Protein AF-A0A7C6Y8U6-F1 (afdb_monomer)

Sequence (195 aa):
MNYRMISNFIGNILRFLALLLLLPLIISFANKENIYLAYLIPIILLTILSFLLKAKKPLNKQIYIREGFIITALSWLLLSLFGSLPFIISKEIPYFFDAFFETVSGFTTTGSSILNNVEEMSTSLVFWRSLTQWIGGMGILVFALAILPSTDARSMYIIKAESPGPQVGKLVSRVRFTARILYGIYIGLTLILFI

Solvent-accessible surface area (backbone atoms only — not comparable to full-atom values): 10729 Å² total; per-residue (Å²): 132,67,60,39,42,46,33,35,50,52,17,52,51,37,37,50,51,27,59,57,45,48,55,33,39,52,42,20,60,75,72,68,47,97,47,54,65,21,35,51,53,50,31,54,53,26,44,53,50,16,49,62,38,41,68,53,72,48,92,60,86,80,80,50,73,72,53,51,54,51,45,52,55,52,46,58,51,49,51,18,58,58,61,14,40,39,35,38,66,55,51,82,31,63,49,66,69,59,19,33,49,40,29,39,22,21,38,70,52,65,73,59,70,88,65,92,63,68,85,81,47,58,67,27,57,48,48,42,48,54,47,33,27,59,54,16,55,50,52,53,52,54,49,47,60,70,66,53,68,76,76,60,71,66,61,55,53,55,56,57,72,77,50,97,71,84,85,83,73,81,84,81,66,49,65,69,53,51,49,50,51,51,49,51,52,51,52,51,53,52,53,62,74,72,108

Foldseek 3Di:
DQQLLLLLLLLVLLQVLLVVLVVLLVVCVVVVPPLNCLNVVLSVVSNVSSCVSNVRHGPDNDDDPVSVVVSVVVSLQVQLQSLLSSCCSSVVPVDNVQSSVLLSCQLCVVPDHPDPDPPPDDPSVSVSSPVSNLNNVLVVVLVCLVVVDPPDCVVVVVVVVPDDDDDDDDPPPVSVVVSVVVVVVSVVVVVVVVD

Mean predicted aligned error: 8.58 Å

Structure (mmCIF, N/CA/C/O backbone):
data_AF-A0A7C6Y8U6-F1
#
_entry.id   AF-A0A7C6Y8U6-F1
#
loop_
_atom_site.group_PDB
_atom_site.id
_atom_site.type_symbol
_atom_site.label_atom_id
_atom_site.label_alt_id
_atom_site.label_comp_id
_atom_site.label_asym_id
_atom_site.label_entity_id
_atom_site.label_seq_id
_atom_site.pdbx_PDB_ins_code
_atom_site.Cartn_x
_atom_site.Cartn_y
_atom_site.Cartn_z
_atom_site.occupancy
_atom_site.B_iso_or_equiv
_atom_site.auth_seq_id
_atom_site.auth_comp_id
_atom_site.auth_asym_id
_atom_site.auth_atom_id
_atom_site.pdbx_PDB_model_num
ATOM 1 N N . MET A 1 1 ? -8.900 9.800 23.555 1.00 76.94 1 MET A N 1
ATOM 2 C CA . MET A 1 1 ? -8.646 9.164 22.245 1.00 76.94 1 MET A CA 1
ATOM 3 C C . MET A 1 1 ? -7.380 8.334 22.352 1.00 76.94 1 MET A C 1
ATOM 5 O O . MET A 1 1 ? -6.374 8.830 22.852 1.00 76.94 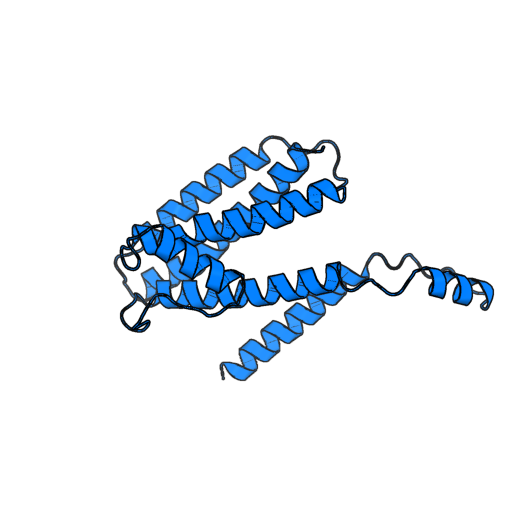1 MET A O 1
ATOM 9 N N . ASN A 1 2 ? -7.435 7.062 21.981 1.00 82.81 2 ASN A N 1
ATOM 10 C CA . ASN A 1 2 ? -6.362 6.096 22.183 1.00 82.81 2 ASN A CA 1
ATOM 11 C C . ASN A 1 2 ? -5.322 6.161 21.052 1.00 82.81 2 ASN A C 1
ATOM 13 O O . ASN A 1 2 ? -5.239 5.283 20.195 1.00 82.81 2 ASN A O 1
ATOM 17 N N . TYR A 1 3 ? -4.497 7.212 21.056 1.00 88.19 3 TYR A N 1
ATOM 18 C CA . TYR A 1 3 ? -3.472 7.436 20.026 1.00 88.19 3 TYR A CA 1
ATOM 19 C C . TYR A 1 3 ? -2.481 6.274 19.884 1.00 88.19 3 TYR A C 1
ATOM 21 O O . TYR A 1 3 ? -2.033 5.975 18.780 1.00 88.19 3 TYR A O 1
ATOM 29 N N . ARG A 1 4 ? -2.169 5.574 20.984 1.00 88.31 4 ARG A N 1
ATOM 30 C CA . ARG A 1 4 ? -1.286 4.396 20.955 1.00 88.31 4 ARG A CA 1
ATOM 31 C C . ARG A 1 4 ? -1.914 3.240 20.176 1.00 88.31 4 ARG A C 1
ATOM 33 O O . ARG A 1 4 ? -1.205 2.529 19.472 1.00 88.31 4 ARG A O 1
ATOM 40 N N . MET A 1 5 ? -3.234 3.067 20.271 1.00 84.62 5 MET A N 1
ATOM 41 C CA . MET A 1 5 ? -3.949 2.046 19.507 1.00 84.62 5 MET A CA 1
ATOM 42 C C . MET A 1 5 ? -3.986 2.383 18.017 1.00 84.62 5 MET A C 1
ATOM 44 O O . MET A 1 5 ? -3.689 1.509 17.205 1.00 84.62 5 MET A O 1
ATOM 48 N N . ILE A 1 6 ? -4.266 3.648 17.675 1.00 87.81 6 ILE A N 1
ATOM 49 C CA . ILE A 1 6 ? -4.232 4.146 16.290 1.00 87.81 6 ILE A CA 1
ATOM 50 C C . ILE A 1 6 ? -2.838 3.921 15.690 1.00 87.81 6 ILE A C 1
ATOM 52 O O . ILE A 1 6 ? -2.715 3.255 14.668 1.00 87.81 6 ILE A O 1
ATOM 56 N N . SER A 1 7 ? -1.783 4.387 16.367 1.00 90.94 7 SER A N 1
ATOM 57 C CA . SER A 1 7 ? -0.387 4.222 15.933 1.00 90.94 7 SER A CA 1
ATOM 58 C C . SER A 1 7 ? -0.017 2.752 15.720 1.00 90.94 7 SER A C 1
ATOM 60 O O . SER A 1 7 ? 0.565 2.393 14.699 1.00 90.94 7 SER A O 1
ATOM 62 N N . ASN A 1 8 ? -0.413 1.868 16.640 1.00 86.62 8 ASN A N 1
ATOM 63 C CA . ASN A 1 8 ? -0.159 0.437 16.505 1.00 86.62 8 ASN A CA 1
ATOM 64 C C . ASN A 1 8 ? -0.907 -0.192 15.312 1.00 86.62 8 ASN A C 1
ATOM 66 O O . ASN A 1 8 ? -0.351 -1.062 14.641 1.00 86.62 8 ASN A O 1
ATOM 70 N N . PHE A 1 9 ? -2.140 0.243 15.031 1.00 85.38 9 PHE A N 1
ATOM 71 C CA . PHE A 1 9 ? -2.902 -0.197 13.858 1.00 85.38 9 PHE A CA 1
ATOM 72 C C . PHE A 1 9 ? -2.263 0.272 12.553 1.00 85.38 9 PHE A C 1
ATOM 74 O O . PHE A 1 9 ? -2.000 -0.553 11.681 1.00 85.38 9 PHE A O 1
ATOM 81 N N . ILE A 1 10 ? -1.935 1.561 12.453 1.00 90.56 10 ILE A N 1
ATOM 82 C CA . ILE A 1 10 ? -1.249 2.121 11.284 1.00 90.56 10 ILE A CA 1
ATOM 83 C C . ILE A 1 10 ? 0.099 1.429 11.070 1.00 90.56 10 ILE A C 1
ATOM 85 O O . ILE A 1 10 ? 0.401 1.007 9.959 1.00 90.56 10 ILE A O 1
ATOM 89 N N . GLY A 1 11 ? 0.873 1.190 12.130 1.00 90.25 11 GLY A N 1
ATOM 90 C CA . GLY A 1 11 ? 2.125 0.443 12.030 1.00 90.25 11 GLY A CA 1
ATOM 91 C C . GLY A 1 11 ? 1.945 -0.990 11.509 1.00 90.25 11 GLY A C 1
ATOM 92 O O . GLY A 1 11 ? 2.801 -1.487 10.784 1.00 90.25 11 GLY A O 1
ATOM 93 N N . ASN A 1 12 ? 0.833 -1.668 11.814 1.00 87.12 12 ASN A N 1
ATOM 94 C CA . ASN A 1 12 ? 0.537 -2.971 11.204 1.00 87.12 12 ASN A CA 1
ATOM 95 C C . ASN A 1 12 ? 0.242 -2.856 9.705 1.00 87.12 12 ASN A C 1
ATOM 97 O O . ASN A 1 12 ? 0.672 -3.717 8.945 1.00 87.12 12 ASN A O 1
ATOM 101 N N . ILE A 1 13 ? -0.454 -1.800 9.287 1.00 89.94 13 ILE A N 1
ATOM 102 C CA . ILE A 1 13 ? -0.805 -1.559 7.883 1.00 89.94 13 ILE A CA 1
ATOM 103 C C . ILE A 1 13 ? 0.438 -1.229 7.060 1.00 89.94 13 ILE A C 1
ATOM 105 O O . ILE A 1 13 ? 0.643 -1.827 6.010 1.00 89.94 13 ILE A O 1
ATOM 109 N N . LEU A 1 14 ? 1.327 -0.373 7.573 1.00 93.56 14 LEU A N 1
ATOM 110 C CA . LEU A 1 14 ? 2.603 -0.076 6.913 1.00 93.56 14 LEU A CA 1
ATOM 111 C C . LEU A 1 14 ? 3.486 -1.320 6.785 1.00 93.56 14 LEU A C 1
ATOM 113 O O . LEU A 1 14 ? 4.112 -1.537 5.752 1.00 93.56 14 LEU A O 1
ATOM 117 N N . ARG A 1 15 ? 3.506 -2.176 7.814 1.00 93.38 15 ARG A N 1
ATOM 118 C CA . ARG A 1 15 ? 4.205 -3.465 7.748 1.00 93.38 15 ARG A CA 1
ATOM 119 C C . ARG A 1 15 ? 3.602 -4.383 6.692 1.00 93.38 15 ARG A C 1
ATOM 121 O O . ARG A 1 15 ? 4.343 -5.048 5.981 1.00 93.38 15 ARG A O 1
ATOM 128 N N . PHE A 1 16 ? 2.276 -4.445 6.618 1.00 92.19 16 PHE A N 1
ATOM 129 C CA . PHE A 1 16 ? 1.583 -5.243 5.614 1.00 92.19 16 PHE A CA 1
ATOM 130 C C . PHE A 1 16 ? 1.908 -4.751 4.200 1.00 92.19 16 PHE A C 1
ATOM 132 O O . PHE A 1 16 ? 2.261 -5.564 3.354 1.00 92.19 16 PHE A O 1
ATOM 139 N N . LEU A 1 17 ? 1.912 -3.435 3.973 1.00 94.88 17 LEU A N 1
ATOM 140 C CA . LEU A 1 17 ? 2.337 -2.850 2.702 1.00 94.88 17 LEU A CA 1
ATOM 141 C C . LEU A 1 17 ? 3.792 -3.205 2.353 1.00 94.88 17 LEU A C 1
ATOM 143 O O . LEU A 1 17 ? 4.065 -3.595 1.224 1.00 94.88 17 LEU A O 1
ATOM 147 N N . ALA A 1 18 ? 4.713 -3.143 3.320 1.00 96.44 18 ALA A N 1
ATOM 148 C CA . ALA A 1 18 ? 6.103 -3.553 3.107 1.00 96.44 18 ALA A CA 1
ATOM 149 C C . ALA A 1 18 ? 6.215 -5.028 2.681 1.00 96.44 18 ALA A C 1
ATOM 151 O O . ALA A 1 18 ? 6.995 -5.351 1.791 1.00 96.44 18 ALA A O 1
ATOM 152 N N . LEU A 1 19 ? 5.418 -5.918 3.285 1.00 95.25 19 LEU A N 1
ATOM 153 C CA . LEU A 1 19 ? 5.372 -7.330 2.897 1.00 95.25 19 LEU A CA 1
ATOM 154 C C . LEU A 1 19 ? 4.796 -7.524 1.492 1.00 95.25 19 LEU A C 1
ATOM 156 O O . LEU A 1 19 ? 5.292 -8.361 0.748 1.00 95.25 19 LEU A O 1
ATOM 16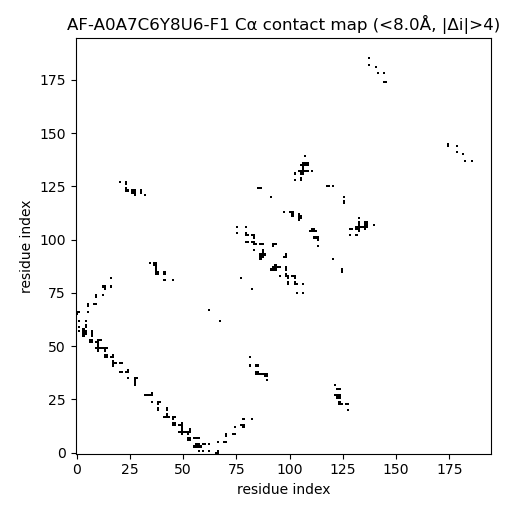0 N N . LEU A 1 20 ? 3.777 -6.752 1.115 1.00 94.88 20 LEU A N 1
ATOM 161 C CA . LEU A 1 20 ? 3.191 -6.819 -0.223 1.00 94.88 20 LEU A CA 1
ATOM 162 C C . LEU A 1 20 ? 4.170 -6.372 -1.306 1.00 94.88 20 LEU A C 1
ATOM 164 O O . LEU A 1 20 ? 4.228 -7.010 -2.351 1.00 94.88 20 LEU A O 1
ATOM 168 N N . LEU A 1 21 ? 4.973 -5.339 -1.041 1.00 97.75 21 LEU A N 1
ATOM 169 C CA . LEU A 1 21 ? 6.006 -4.851 -1.960 1.00 97.75 21 LEU A CA 1
ATOM 170 C C . LEU A 1 21 ? 7.148 -5.857 -2.191 1.00 97.75 21 LEU A C 1
ATOM 172 O O . LEU A 1 21 ? 7.876 -5.728 -3.173 1.00 97.75 21 LEU A O 1
ATOM 176 N N . LEU A 1 22 ? 7.290 -6.891 -1.351 1.00 97.88 22 LEU A N 1
ATOM 177 C CA . LEU A 1 22 ? 8.222 -7.989 -1.630 1.00 97.88 22 LEU A CA 1
ATOM 178 C C . LEU A 1 22 ? 7.807 -8.792 -2.870 1.00 97.88 22 LEU A C 1
ATOM 180 O O . LEU A 1 22 ? 8.676 -9.307 -3.564 1.00 97.88 22 LEU A O 1
ATOM 184 N N . LEU A 1 23 ? 6.508 -8.887 -3.174 1.00 97.69 23 LEU A N 1
ATOM 185 C CA . LEU A 1 23 ? 6.017 -9.631 -4.338 1.00 97.69 23 LEU A CA 1
ATOM 186 C C . LEU A 1 23 ? 6.481 -9.016 -5.673 1.00 97.69 23 LEU A C 1
ATOM 188 O O . LEU A 1 23 ? 7.144 -9.727 -6.431 1.00 97.69 23 LEU A O 1
ATOM 192 N N . PRO A 1 24 ? 6.229 -7.722 -5.974 1.00 97.62 24 PRO A N 1
ATOM 193 C CA . PRO A 1 24 ? 6.773 -7.104 -7.179 1.00 97.62 24 PRO A CA 1
ATOM 194 C C . PRO A 1 24 ? 8.306 -7.038 -7.158 1.00 97.62 24 PRO A C 1
ATOM 196 O O . PRO A 1 24 ? 8.914 -7.168 -8.212 1.00 97.62 24 PRO A O 1
ATOM 199 N N . LEU A 1 25 ? 8.961 -6.938 -5.992 1.00 98.06 25 LEU A N 1
ATOM 200 C CA . LEU A 1 25 ? 10.425 -7.036 -5.915 1.00 98.06 25 LEU A CA 1
ATOM 201 C C . LEU A 1 25 ? 10.941 -8.395 -6.424 1.00 98.06 25 LEU A C 1
ATOM 203 O O . LEU A 1 25 ? 11.902 -8.436 -7.189 1.00 98.06 25 LEU A O 1
ATOM 207 N N . ILE A 1 26 ? 10.306 -9.504 -6.027 1.00 97.75 26 ILE A N 1
ATOM 208 C CA . ILE A 1 26 ? 10.660 -10.848 -6.514 1.00 97.75 26 ILE A CA 1
ATOM 209 C C . ILE A 1 26 ? 10.479 -10.929 -8.034 1.00 97.75 26 ILE A C 1
ATOM 211 O O . ILE A 1 26 ? 11.355 -11.444 -8.726 1.00 97.75 26 ILE A O 1
ATOM 215 N N . ILE A 1 27 ? 9.379 -10.381 -8.559 1.00 97.00 27 ILE A N 1
ATOM 216 C CA . ILE A 1 27 ? 9.101 -10.346 -10.004 1.00 97.00 27 ILE A CA 1
ATOM 217 C C . ILE A 1 27 ? 10.141 -9.500 -10.742 1.00 97.00 27 ILE A C 1
ATOM 219 O O . ILE A 1 27 ? 10.632 -9.912 -11.789 1.00 97.00 27 ILE A O 1
ATOM 223 N N . SER A 1 28 ? 10.536 -8.364 -10.166 1.00 96.94 28 SER A N 1
ATOM 224 C CA . SER A 1 28 ? 11.573 -7.492 -10.718 1.00 96.94 28 SER A CA 1
ATOM 225 C C . SER A 1 28 ? 12.899 -8.239 -10.877 1.00 96.94 28 SER A C 1
ATOM 227 O O . SER A 1 28 ? 13.516 -8.191 -11.940 1.00 96.94 28 SER A O 1
ATOM 229 N N . PHE A 1 29 ? 13.297 -9.029 -9.871 1.00 96.62 29 PHE A N 1
ATOM 230 C CA . PHE A 1 29 ? 14.480 -9.887 -9.971 1.00 96.62 29 PHE A CA 1
ATOM 231 C C . PHE A 1 29 ? 14.314 -11.027 -10.981 1.00 96.62 29 PHE A C 1
ATOM 233 O O . PHE A 1 29 ? 15.244 -11.294 -11.743 1.00 96.62 29 PHE A O 1
ATOM 240 N N . ALA A 1 30 ? 13.153 -11.687 -11.012 1.00 96.75 30 ALA A N 1
ATOM 241 C CA . ALA A 1 30 ? 12.881 -12.782 -11.945 1.00 96.75 30 ALA A CA 1
ATOM 242 C C . ALA A 1 30 ? 12.964 -12.324 -13.412 1.00 96.75 30 ALA A C 1
ATOM 244 O O . ALA A 1 30 ? 13.553 -13.016 -14.242 1.00 96.75 30 ALA A O 1
ATOM 245 N N . ASN A 1 31 ? 12.457 -11.123 -13.701 1.00 95.19 31 ASN A N 1
ATOM 246 C CA . ASN A 1 31 ? 12.481 -10.507 -15.028 1.00 95.19 31 ASN A CA 1
ATOM 247 C C . ASN A 1 31 ? 13.765 -9.708 -15.317 1.00 95.19 31 ASN A C 1
ATOM 249 O O . ASN A 1 31 ? 13.888 -9.126 -16.391 1.00 95.19 31 ASN A O 1
ATOM 253 N N . LYS A 1 32 ? 14.739 -9.698 -14.391 1.00 94.38 32 LYS A N 1
ATOM 254 C CA . LYS A 1 32 ? 16.015 -8.962 -14.502 1.00 94.38 32 LYS A CA 1
ATOM 255 C C . LYS A 1 32 ? 15.836 -7.460 -14.759 1.00 94.38 32 LYS A C 1
ATOM 257 O O . LYS A 1 32 ? 16.635 -6.839 -15.459 1.00 94.38 32 LYS A O 1
ATOM 262 N N . GLU A 1 33 ? 14.802 -6.867 -14.178 1.00 93.69 33 GLU A N 1
ATOM 263 C CA . GLU A 1 33 ? 14.533 -5.438 -14.295 1.00 93.69 33 GLU A CA 1
ATOM 264 C C . GLU A 1 33 ? 15.473 -4.638 -13.381 1.00 93.69 33 GLU A C 1
ATOM 266 O O . GLU A 1 33 ? 15.691 -4.979 -12.215 1.00 93.69 33 GLU A O 1
ATOM 271 N N . ASN A 1 34 ? 16.011 -3.522 -13.875 1.00 92.69 34 ASN A N 1
ATOM 272 C CA . ASN A 1 34 ? 16.940 -2.682 -13.113 1.00 92.69 34 ASN A CA 1
ATOM 273 C C . ASN A 1 34 ? 16.218 -1.627 -12.247 1.00 92.69 34 ASN A C 1
ATOM 275 O O . ASN A 1 34 ? 16.622 -0.468 -12.192 1.00 92.69 34 ASN A O 1
ATOM 279 N N . ILE A 1 35 ? 15.117 -2.018 -11.592 1.00 95.00 35 ILE A N 1
ATOM 280 C CA . ILE A 1 35 ? 14.283 -1.129 -10.759 1.00 95.00 35 ILE A CA 1
ATOM 281 C C . ILE A 1 35 ? 14.095 -1.638 -9.323 1.00 95.00 35 ILE A C 1
ATOM 283 O O . ILE A 1 35 ? 13.260 -1.133 -8.580 1.00 95.00 35 ILE A O 1
ATOM 287 N N . TYR A 1 36 ? 14.907 -2.596 -8.874 1.00 94.06 36 TYR A N 1
ATOM 288 C CA . TYR A 1 36 ? 14.823 -3.180 -7.527 1.00 94.06 36 TYR A CA 1
ATOM 289 C C . TYR A 1 36 ? 14.894 -2.138 -6.389 1.00 94.06 36 TYR A C 1
ATOM 291 O O . TYR A 1 36 ? 14.257 -2.308 -5.345 1.00 94.06 36 TYR A O 1
ATOM 299 N N . LEU A 1 37 ? 15.616 -1.024 -6.584 1.00 96.25 37 LEU A N 1
ATOM 300 C CA . LEU A 1 37 ? 15.674 0.085 -5.619 1.00 96.25 37 LEU A CA 1
ATOM 301 C C . LEU A 1 37 ? 14.314 0.763 -5.409 1.00 96.25 37 LEU A C 1
ATOM 303 O O . LEU A 1 37 ? 14.044 1.235 -4.303 1.00 96.25 37 LEU A O 1
ATOM 307 N N . ALA A 1 38 ? 13.447 0.755 -6.427 1.00 97.56 38 ALA A N 1
ATOM 308 C CA . ALA A 1 38 ? 12.096 1.298 -6.348 1.00 97.56 38 ALA A CA 1
ATOM 309 C C . ALA A 1 38 ? 11.220 0.555 -5.334 1.00 97.56 38 ALA A C 1
ATOM 311 O O . ALA A 1 38 ? 10.292 1.142 -4.785 1.00 97.56 38 ALA A O 1
ATOM 312 N N . TYR A 1 39 ? 11.557 -0.695 -5.013 1.00 98.12 39 TYR A N 1
ATOM 313 C CA . TYR A 1 39 ? 10.872 -1.480 -3.988 1.00 98.12 39 TYR A CA 1
ATOM 314 C C . TYR A 1 39 ? 11.654 -1.540 -2.675 1.00 98.12 39 TYR A C 1
ATOM 316 O O . TYR A 1 39 ? 11.065 -1.371 -1.608 1.00 98.12 39 TYR A O 1
ATOM 324 N N . LEU A 1 40 ? 12.979 -1.729 -2.719 1.00 97.88 40 LEU A N 1
ATOM 325 C CA . LEU A 1 40 ? 13.795 -1.848 -1.503 1.00 97.88 40 LEU A CA 1
ATOM 326 C C . LEU A 1 40 ? 13.729 -0.597 -0.622 1.00 97.88 40 LEU A C 1
ATOM 328 O O . LEU A 1 40 ? 13.596 -0.722 0.596 1.00 97.88 40 LEU A O 1
ATOM 332 N N . ILE A 1 41 ? 13.784 0.599 -1.219 1.00 98.12 41 ILE A N 1
ATOM 333 C CA . ILE A 1 41 ? 13.740 1.859 -0.465 1.00 98.12 41 ILE A CA 1
ATOM 334 C C . ILE A 1 41 ? 12.404 1.989 0.297 1.00 98.12 41 ILE A C 1
ATOM 336 O O . ILE A 1 41 ? 12.449 2.142 1.524 1.00 98.12 41 ILE A O 1
ATOM 340 N N . PRO A 1 42 ? 11.221 1.856 -0.345 1.00 97.94 42 PRO A N 1
ATOM 341 C CA . PRO A 1 42 ? 9.945 1.839 0.370 1.00 97.94 42 PRO A CA 1
ATOM 342 C C . PRO A 1 42 ? 9.830 0.723 1.408 1.00 97.94 42 PRO A C 1
ATOM 344 O O . PRO A 1 42 ? 9.341 0.981 2.503 1.00 97.94 42 PRO A O 1
ATOM 347 N N . ILE A 1 43 ? 10.298 -0.497 1.119 1.00 98.50 43 ILE A N 1
ATOM 348 C CA . ILE A 1 43 ? 10.233 -1.627 2.064 1.00 98.50 43 ILE A CA 1
ATOM 349 C C . ILE A 1 43 ? 10.998 -1.307 3.350 1.00 98.50 43 ILE A C 1
ATOM 351 O O . ILE A 1 43 ? 10.468 -1.500 4.450 1.00 98.50 43 ILE A O 1
ATOM 355 N N . ILE A 1 44 ? 12.226 -0.796 3.233 1.00 98.38 44 ILE A N 1
ATOM 356 C CA . ILE A 1 44 ? 13.058 -0.427 4.385 1.00 98.38 44 ILE A CA 1
ATOM 357 C C . ILE A 1 44 ? 12.401 0.721 5.157 1.00 98.38 44 ILE A C 1
ATOM 359 O O . ILE A 1 44 ? 12.208 0.613 6.372 1.00 98.38 44 ILE A O 1
ATOM 363 N N . LEU A 1 45 ? 11.992 1.782 4.454 1.00 98.31 45 LEU A N 1
ATOM 364 C CA . LEU A 1 45 ? 11.323 2.944 5.043 1.00 98.31 45 LEU A CA 1
ATOM 365 C C . LEU A 1 45 ? 10.072 2.536 5.831 1.00 98.31 45 LEU A C 1
ATOM 367 O O . LEU A 1 45 ? 9.919 2.892 7.002 1.00 98.31 45 LEU A O 1
ATOM 371 N N . LEU A 1 46 ? 9.195 1.750 5.209 1.00 97.81 46 LEU A N 1
ATOM 372 C CA . LEU A 1 46 ? 7.957 1.268 5.810 1.00 97.81 46 LEU A CA 1
ATOM 373 C C . LEU A 1 46 ? 8.223 0.363 7.004 1.00 97.81 46 LEU A C 1
ATOM 375 O O . LEU A 1 46 ? 7.522 0.473 8.006 1.00 97.81 46 LEU A O 1
ATOM 379 N N . THR A 1 47 ? 9.235 -0.503 6.933 1.00 97.31 47 THR A N 1
ATOM 380 C CA . THR A 1 47 ? 9.601 -1.400 8.036 1.00 97.31 47 THR A CA 1
ATOM 381 C C . THR A 1 47 ? 10.047 -0.609 9.264 1.00 97.31 47 THR A C 1
ATOM 383 O O . THR A 1 47 ? 9.548 -0.869 10.367 1.00 97.31 47 THR A O 1
ATOM 386 N N . ILE A 1 48 ? 10.911 0.394 9.069 1.00 97.94 48 ILE A N 1
ATOM 387 C CA . ILE A 1 48 ? 11.374 1.304 10.126 1.00 97.94 48 ILE A CA 1
ATOM 388 C C . ILE A 1 48 ? 10.190 2.081 10.704 1.00 97.94 48 ILE A C 1
ATOM 390 O O . ILE A 1 48 ? 9.980 2.072 11.918 1.00 97.94 48 ILE A O 1
ATOM 394 N N . LEU A 1 49 ? 9.359 2.690 9.855 1.00 96.94 49 LEU A N 1
ATOM 395 C CA . LEU A 1 49 ? 8.213 3.479 10.304 1.00 96.94 49 LEU A CA 1
ATOM 396 C C . LEU A 1 49 ? 7.188 2.617 11.062 1.00 96.94 49 LEU A C 1
ATOM 398 O O . LEU A 1 49 ? 6.715 3.009 12.128 1.00 96.94 49 LEU A O 1
ATOM 402 N N . SER A 1 50 ? 6.912 1.397 10.585 1.00 93.62 50 SER A N 1
ATOM 403 C CA . SER A 1 50 ? 6.087 0.401 11.289 1.00 93.62 50 SER A CA 1
ATOM 404 C C . SER A 1 50 ? 6.643 0.090 12.678 1.00 93.62 50 SER A C 1
ATOM 406 O O . SER A 1 50 ? 5.882 -0.018 13.642 1.00 93.62 50 SER A O 1
ATOM 408 N N . PHE A 1 51 ? 7.962 -0.090 12.791 1.00 94.94 51 PHE A N 1
ATOM 409 C CA . PHE A 1 51 ? 8.610 -0.403 14.059 1.00 94.94 51 PHE A CA 1
ATOM 410 C C . PHE A 1 51 ? 8.478 0.761 15.047 1.00 94.94 51 PHE A C 1
ATOM 412 O O . PHE A 1 51 ? 8.035 0.548 16.177 1.00 94.94 51 PHE A O 1
ATOM 419 N N . LEU A 1 52 ? 8.752 1.990 14.599 1.00 95.88 52 LEU A N 1
ATOM 420 C CA . LEU A 1 52 ? 8.631 3.204 15.412 1.00 95.88 52 LEU A CA 1
ATOM 421 C C . LEU A 1 52 ? 7.194 3.432 15.899 1.00 95.88 52 LEU A C 1
ATOM 423 O O . LEU A 1 52 ? 6.969 3.645 17.092 1.00 95.88 52 LEU A O 1
ATOM 427 N N . LEU A 1 53 ? 6.202 3.303 15.013 1.00 91.88 53 LEU A N 1
ATOM 428 C CA . LEU A 1 53 ? 4.787 3.470 15.366 1.00 91.88 53 LEU A CA 1
ATOM 429 C C . LEU A 1 53 ? 4.285 2.405 16.352 1.00 91.88 53 LEU A C 1
ATOM 431 O O . LEU A 1 53 ? 3.347 2.656 17.115 1.00 91.88 53 LEU A O 1
ATOM 435 N N . LYS A 1 54 ? 4.910 1.223 16.368 1.00 87.88 54 LYS A N 1
ATOM 436 C CA . LYS A 1 54 ? 4.566 0.112 17.268 1.00 87.88 54 LYS A CA 1
ATOM 437 C C . LYS A 1 54 ? 5.403 0.062 18.545 1.00 87.88 54 LYS A C 1
ATOM 439 O O . LYS A 1 54 ? 5.109 -0.762 19.412 1.00 87.88 54 LYS A O 1
ATOM 444 N N . ALA A 1 55 ? 6.400 0.935 18.698 1.00 88.19 55 ALA A N 1
ATOM 445 C CA . ALA A 1 55 ? 7.286 0.945 19.862 1.00 88.19 55 ALA A CA 1
ATOM 446 C C . ALA A 1 55 ? 6.517 1.154 21.180 1.00 88.19 55 ALA A C 1
ATOM 448 O O . ALA A 1 55 ? 6.835 0.550 22.203 1.00 88.19 55 ALA A O 1
ATOM 449 N N . LYS A 1 56 ? 5.447 1.961 21.156 1.00 84.94 56 LYS A N 1
ATOM 450 C CA . LYS A 1 56 ? 4.586 2.211 22.321 1.00 84.94 56 LYS A CA 1
ATOM 451 C C . LYS A 1 56 ? 3.322 1.358 22.252 1.00 84.94 56 LYS A C 1
ATOM 453 O O . LYS A 1 56 ? 2.305 1.787 21.707 1.00 84.94 56 LYS A O 1
ATOM 458 N N . LYS A 1 57 ? 3.370 0.161 22.847 1.00 80.31 57 LYS A N 1
ATOM 459 C CA . LYS A 1 57 ? 2.206 -0.738 22.915 1.00 80.31 57 LYS A CA 1
ATOM 460 C C . LYS A 1 57 ? 1.004 -0.043 23.591 1.00 80.31 57 LYS A C 1
ATOM 462 O O . LYS A 1 57 ? 1.180 0.648 24.602 1.00 80.31 57 LYS A O 1
ATOM 467 N N . PRO A 1 58 ? -0.218 -0.205 23.056 1.00 78.75 58 PRO A N 1
ATOM 468 C CA . PRO A 1 58 ? -1.415 0.367 23.657 1.00 78.75 58 PRO A CA 1
ATOM 469 C C . PRO A 1 58 ? -1.731 -0.322 24.989 1.00 78.75 58 PRO A C 1
ATOM 471 O O . PRO A 1 58 ? -1.724 -1.549 25.076 1.00 78.75 58 PRO A O 1
ATOM 474 N N . LEU A 1 59 ? -2.017 0.479 26.019 1.00 74.69 59 LEU A N 1
ATOM 475 C CA . LEU A 1 59 ? -2.410 -0.013 27.347 1.00 74.69 59 LEU A CA 1
ATOM 476 C C . LEU A 1 59 ? -3.862 -0.512 27.350 1.00 74.69 59 LEU A C 1
ATOM 478 O O . LEU A 1 59 ? -4.169 -1.530 27.958 1.00 74.69 59 LEU A O 1
ATOM 482 N N . ASN A 1 60 ? -4.741 0.178 26.617 1.00 73.88 60 ASN A N 1
ATOM 483 C CA . ASN A 1 60 ? -6.120 -0.233 26.373 1.00 73.88 60 ASN A CA 1
ATOM 484 C C . ASN A 1 60 ? -6.255 -0.709 24.917 1.00 73.88 60 ASN A C 1
ATOM 486 O O . ASN A 1 60 ? -5.834 -0.003 24.002 1.00 73.88 60 ASN A O 1
ATOM 490 N N . LYS A 1 61 ? -6.822 -1.902 24.705 1.00 75.88 61 LYS A N 1
ATOM 491 C CA . LYS A 1 61 ? -7.021 -2.509 23.375 1.00 75.88 61 LYS A CA 1
ATOM 492 C C . LYS A 1 61 ? -8.405 -2.242 22.774 1.00 75.88 61 LYS A C 1
ATOM 494 O O . LYS A 1 61 ? -8.666 -2.680 21.658 1.00 75.88 61 LYS A O 1
ATOM 499 N N . GLN A 1 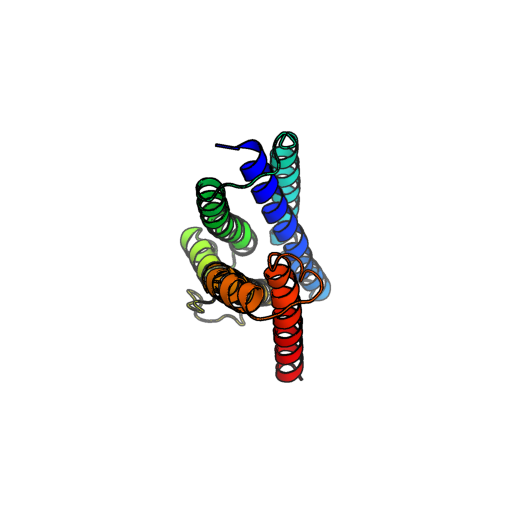62 ? -9.294 -1.573 23.504 1.00 72.69 62 GLN A N 1
ATOM 500 C CA . GLN A 1 62 ? -10.598 -1.180 22.980 1.00 72.69 62 GLN A CA 1
ATOM 501 C C . GLN A 1 62 ? -10.427 -0.103 21.908 1.00 72.69 62 GLN A C 1
ATOM 503 O O . GLN A 1 62 ? -9.660 0.844 22.095 1.00 72.69 62 GLN A O 1
ATOM 508 N N . ILE A 1 63 ? -11.150 -0.279 20.801 1.00 71.31 63 ILE A N 1
ATOM 509 C CA . ILE A 1 63 ? -11.240 0.675 19.697 1.00 71.31 63 ILE A CA 1
ATOM 510 C C . ILE A 1 63 ? -12.632 1.287 19.745 1.00 71.31 63 ILE A C 1
ATOM 512 O O . ILE A 1 63 ? -13.633 0.574 19.667 1.00 71.31 63 ILE A O 1
ATOM 516 N N . TYR A 1 64 ? -12.687 2.603 19.866 1.00 78.19 64 TYR A N 1
ATOM 517 C CA . TYR A 1 64 ? -13.926 3.368 19.800 1.00 78.19 64 TYR A CA 1
ATOM 518 C C . TYR A 1 64 ? -14.203 3.828 18.363 1.00 78.19 64 TYR A C 1
ATOM 520 O O . TYR A 1 64 ? -13.294 3.938 17.543 1.00 78.19 64 TYR A O 1
ATOM 528 N N . ILE A 1 65 ? -15.459 4.170 18.057 1.00 78.06 65 ILE A N 1
ATOM 529 C CA . ILE A 1 65 ? -15.902 4.575 16.707 1.00 78.06 65 ILE A CA 1
ATOM 530 C C . ILE A 1 65 ? -15.024 5.693 16.110 1.00 78.06 65 ILE A C 1
ATOM 532 O O . ILE A 1 65 ? -14.601 5.601 14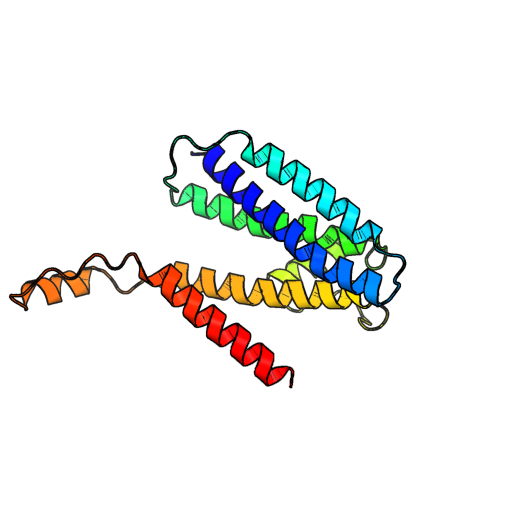.961 1.00 78.06 65 ILE A O 1
ATOM 536 N N . ARG A 1 66 ? -14.682 6.720 16.905 1.00 79.62 66 ARG A N 1
ATOM 537 C CA . ARG A 1 66 ? -13.808 7.827 16.463 1.00 79.62 66 ARG A CA 1
ATOM 538 C C . ARG A 1 66 ? -12.421 7.345 16.026 1.00 79.62 66 ARG A C 1
ATOM 540 O O . ARG A 1 66 ? -11.878 7.846 15.049 1.00 79.62 66 ARG A O 1
ATOM 547 N N . GLU A 1 67 ? -11.857 6.369 16.733 1.00 79.75 67 GLU A N 1
ATOM 548 C CA . GLU A 1 67 ? -10.561 5.775 16.385 1.00 79.75 67 GLU A CA 1
ATOM 549 C C . GLU A 1 67 ? -10.679 4.947 15.104 1.00 79.75 67 GLU A C 1
ATOM 551 O O . GLU A 1 67 ? -9.792 5.025 14.262 1.00 79.75 67 GLU A O 1
ATOM 556 N N . GLY A 1 68 ? -11.792 4.231 14.914 1.00 80.38 68 GLY A N 1
ATOM 557 C CA . GLY A 1 68 ? -12.087 3.497 13.681 1.00 80.38 68 GLY A CA 1
ATOM 558 C C . GLY A 1 68 ? -12.124 4.392 12.437 1.00 80.38 68 GLY A C 1
ATOM 559 O O . GLY A 1 68 ? -11.484 4.061 11.438 1.00 80.38 68 GLY A O 1
ATOM 560 N N . PHE A 1 69 ? -12.791 5.550 12.504 1.00 84.62 69 PHE A N 1
ATOM 561 C CA . PHE A 1 69 ? -12.810 6.520 11.398 1.00 84.62 69 PHE A CA 1
ATOM 562 C C . PHE A 1 69 ? -11.412 7.051 11.065 1.00 84.62 69 PHE A C 1
ATOM 564 O O . PHE A 1 69 ? -11.017 7.049 9.900 1.00 84.62 69 PHE A O 1
ATOM 571 N N . ILE A 1 70 ? -10.642 7.447 12.084 1.00 87.81 70 ILE A N 1
ATOM 572 C CA . ILE A 1 70 ? -9.275 7.956 11.896 1.00 87.81 70 ILE A CA 1
ATOM 573 C C . ILE A 1 70 ? -8.369 6.875 11.308 1.00 87.81 70 ILE A C 1
ATOM 575 O O . ILE A 1 70 ? -7.642 7.145 10.355 1.00 87.81 70 ILE A O 1
ATOM 579 N N . ILE A 1 71 ? -8.420 5.653 11.849 1.00 85.44 71 ILE A N 1
ATOM 580 C CA . ILE A 1 71 ? -7.642 4.522 11.336 1.00 85.44 71 ILE A CA 1
ATOM 581 C C . ILE A 1 71 ? -7.993 4.299 9.870 1.00 85.44 71 ILE A C 1
ATOM 583 O O . ILE A 1 71 ? -7.084 4.234 9.056 1.00 85.44 71 ILE A O 1
ATOM 587 N N . THR A 1 72 ? -9.277 4.248 9.515 1.00 85.94 72 THR A N 1
ATOM 588 C CA . THR A 1 72 ? -9.711 4.006 8.132 1.00 85.94 72 THR A CA 1
ATOM 589 C C . THR A 1 72 ? -9.178 5.078 7.181 1.00 85.94 72 THR A C 1
ATOM 591 O O . THR A 1 72 ? -8.497 4.743 6.216 1.00 85.94 72 THR A O 1
ATOM 594 N N . ALA A 1 73 ? -9.405 6.361 7.481 1.00 89.88 73 ALA A N 1
ATOM 595 C CA . ALA A 1 73 ? -8.959 7.467 6.633 1.00 89.88 73 ALA A CA 1
ATOM 596 C C . ALA A 1 73 ? -7.429 7.501 6.470 1.00 89.88 73 ALA A C 1
ATOM 598 O O . ALA A 1 73 ? -6.921 7.581 5.352 1.00 89.88 73 ALA A O 1
ATOM 599 N N . LEU A 1 74 ? -6.686 7.374 7.576 1.00 92.12 74 LEU A N 1
ATOM 600 C CA . LEU A 1 74 ? -5.223 7.341 7.536 1.00 92.12 74 LEU A CA 1
ATOM 601 C C . LEU A 1 74 ? -4.690 6.104 6.811 1.00 92.12 74 LEU A C 1
ATOM 603 O O . LEU A 1 74 ? -3.654 6.190 6.166 1.00 92.12 74 LEU A O 1
ATOM 607 N N . SER A 1 75 ? -5.378 4.966 6.895 1.00 90.38 75 SER A N 1
ATOM 608 C CA . SER A 1 75 ? -4.958 3.742 6.209 1.00 90.38 75 SER A CA 1
ATOM 609 C C . SER A 1 75 ? -4.982 3.929 4.701 1.00 90.38 75 SER A C 1
ATOM 611 O O . SER A 1 75 ? -3.967 3.694 4.059 1.00 90.38 75 SER A O 1
ATOM 613 N N . TRP A 1 76 ? -6.097 4.410 4.143 1.00 91.94 76 TRP A N 1
ATOM 614 C CA . TRP A 1 76 ? -6.212 4.667 2.704 1.00 91.94 76 TRP A CA 1
ATOM 615 C C . TRP A 1 76 ? -5.207 5.711 2.222 1.00 91.94 76 TRP A C 1
ATOM 617 O O . TRP A 1 76 ? -4.547 5.508 1.202 1.00 91.94 76 TRP A O 1
ATOM 627 N N . LEU A 1 77 ? -5.039 6.792 2.990 1.00 95.25 77 LEU A N 1
ATOM 628 C CA . LEU A 1 77 ? -4.087 7.848 2.664 1.00 95.25 77 LEU A CA 1
ATOM 629 C C . LEU A 1 77 ? -2.645 7.326 2.649 1.00 95.25 77 LEU A C 1
ATOM 631 O O . LEU A 1 77 ? -1.925 7.540 1.679 1.00 95.25 77 LEU A O 1
ATOM 635 N N . LEU A 1 78 ? -2.219 6.629 3.707 1.00 95.75 78 LEU A N 1
ATOM 636 C CA . LEU A 1 78 ? -0.843 6.147 3.835 1.00 95.75 78 LEU A CA 1
ATOM 637 C C . LEU A 1 78 ? -0.547 4.982 2.888 1.00 95.75 78 LEU A C 1
ATOM 639 O O . LEU A 1 78 ? 0.549 4.931 2.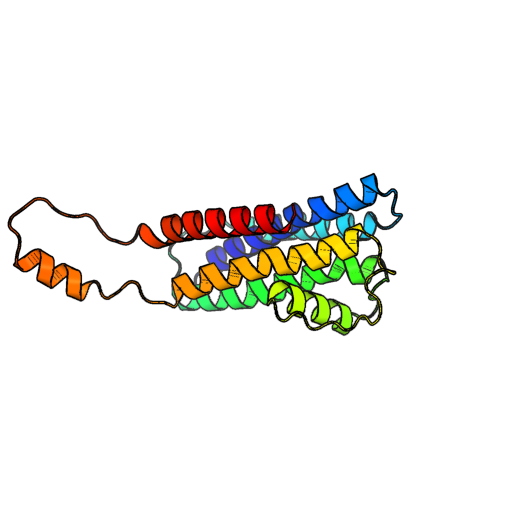337 1.00 95.75 78 LEU A O 1
ATOM 643 N N . LEU A 1 79 ? -1.503 4.074 2.664 1.00 95.25 79 LEU A N 1
ATOM 644 C CA . LEU A 1 79 ? -1.364 3.022 1.653 1.00 95.25 79 LEU A CA 1
ATOM 645 C C . LEU A 1 79 ? -1.131 3.631 0.271 1.00 95.25 79 LEU A C 1
ATOM 647 O O . LEU A 1 79 ? -0.199 3.222 -0.413 1.00 95.25 79 LEU A O 1
ATOM 651 N N . SER A 1 80 ? -1.910 4.649 -0.099 1.00 96.56 80 SER A N 1
ATOM 652 C CA . SER A 1 80 ? -1.766 5.322 -1.394 1.00 96.56 80 SER A CA 1
ATOM 653 C C . SER A 1 80 ? -0.474 6.136 -1.488 1.00 96.56 80 SER A C 1
ATOM 655 O O . SER A 1 80 ? 0.205 6.108 -2.508 1.00 96.56 80 SER A O 1
ATOM 657 N N . LEU A 1 81 ? -0.092 6.821 -0.405 1.00 98.00 81 LEU A N 1
ATOM 658 C CA . LEU A 1 81 ? 1.127 7.628 -0.348 1.00 98.00 81 LEU A CA 1
ATOM 659 C C . LEU A 1 81 ? 2.394 6.780 -0.477 1.00 98.00 81 LEU A C 1
ATOM 661 O O . LEU A 1 81 ? 3.306 7.133 -1.211 1.00 98.00 81 LEU A O 1
ATOM 665 N N . PHE A 1 82 ? 2.483 5.680 0.270 1.00 98.06 82 PHE A N 1
ATOM 666 C CA . PHE A 1 82 ? 3.670 4.829 0.234 1.00 98.06 82 PHE A CA 1
ATOM 667 C C . PHE A 1 82 ? 3.634 3.829 -0.921 1.00 98.06 82 PHE A C 1
ATOM 669 O O . PHE A 1 82 ? 4.686 3.452 -1.432 1.00 98.06 82 PHE A O 1
ATOM 676 N N . GLY A 1 83 ? 2.440 3.420 -1.351 1.00 97.44 83 GLY A N 1
ATOM 677 C CA . GLY A 1 83 ? 2.248 2.565 -2.516 1.00 97.44 83 GLY A CA 1
ATOM 678 C C . GLY A 1 83 ? 2.583 3.252 -3.839 1.00 97.44 83 GLY A C 1
ATOM 679 O O . GLY A 1 83 ? 2.843 2.547 -4.808 1.00 97.44 83 GLY A O 1
ATOM 680 N N . SER A 1 84 ? 2.638 4.590 -3.877 1.00 98.12 84 SER A N 1
ATOM 681 C CA . SER A 1 84 ? 3.054 5.338 -5.067 1.00 98.12 84 SER A CA 1
ATOM 682 C C . SER A 1 84 ? 4.569 5.448 -5.229 1.00 98.12 84 SER A C 1
ATOM 684 O O . SER A 1 84 ? 5.056 5.719 -6.327 1.00 98.12 84 SER A O 1
ATOM 686 N N . LEU A 1 85 ? 5.339 5.196 -4.162 1.00 98.12 85 LEU A N 1
ATOM 687 C CA . LEU A 1 85 ? 6.795 5.334 -4.185 1.00 98.12 85 LEU A CA 1
ATOM 688 C C . LEU A 1 85 ? 7.490 4.471 -5.252 1.00 98.12 85 LEU A C 1
ATOM 690 O O . LEU A 1 85 ? 8.399 5.005 -5.889 1.00 98.12 85 LEU A O 1
ATOM 694 N N . PRO A 1 86 ? 7.101 3.204 -5.509 1.00 98.06 86 PRO A N 1
ATOM 695 C CA . PRO A 1 86 ? 7.706 2.425 -6.585 1.00 98.06 86 PRO A CA 1
ATOM 696 C C . PRO A 1 86 ? 7.597 3.095 -7.959 1.00 98.06 86 PRO A C 1
ATOM 698 O O . PRO A 1 86 ? 8.562 3.065 -8.720 1.00 98.06 86 PRO A O 1
ATOM 701 N N . PHE A 1 87 ? 6.483 3.767 -8.269 1.00 97.75 87 PHE A N 1
ATOM 702 C CA . PHE A 1 87 ? 6.320 4.474 -9.546 1.00 97.75 87 PHE A CA 1
ATOM 703 C C . PHE A 1 87 ? 7.219 5.710 -9.657 1.00 97.75 87 PHE A C 1
ATOM 705 O O . PHE A 1 87 ? 7.801 5.968 -10.709 1.00 97.75 87 PHE A O 1
ATOM 712 N N . ILE A 1 88 ? 7.375 6.446 -8.554 1.00 97.94 88 ILE A N 1
ATOM 713 C CA . ILE A 1 88 ? 8.193 7.665 -8.515 1.00 97.94 88 ILE A CA 1
ATOM 714 C C . ILE A 1 88 ? 9.683 7.314 -8.571 1.00 97.94 88 ILE A C 1
ATOM 716 O O . ILE A 1 88 ? 10.442 7.914 -9.328 1.00 97.94 88 ILE A O 1
ATOM 720 N N . ILE A 1 89 ? 10.118 6.329 -7.778 1.00 97.88 89 ILE A N 1
ATOM 721 C CA . ILE A 1 89 ? 11.536 5.959 -7.661 1.00 97.88 89 ILE A CA 1
ATOM 722 C C . ILE A 1 89 ? 12.033 5.256 -8.932 1.00 97.88 89 ILE A C 1
ATOM 724 O O . ILE A 1 89 ? 13.172 5.484 -9.337 1.00 97.88 89 ILE A O 1
ATOM 728 N N . SER A 1 90 ? 11.190 4.446 -9.582 1.00 96.88 90 SER A N 1
ATOM 729 C CA . SER A 1 90 ? 11.495 3.864 -10.902 1.00 96.88 90 SER A CA 1
ATOM 730 C C . SER A 1 90 ? 11.523 4.900 -12.028 1.00 96.88 90 SER A C 1
ATOM 732 O O . SER A 1 90 ? 12.136 4.646 -13.060 1.00 96.88 90 SER A O 1
ATOM 734 N N . LYS A 1 91 ? 10.916 6.077 -11.808 1.00 95.94 91 LYS A N 1
ATOM 735 C CA . LYS A 1 91 ? 10.717 7.164 -12.779 1.00 95.94 91 LYS A CA 1
ATOM 736 C C . LYS A 1 91 ? 9.741 6.844 -13.914 1.00 95.94 91 LYS A C 1
ATOM 738 O O . LYS A 1 91 ? 9.639 7.643 -14.840 1.00 95.94 91 LYS A O 1
ATOM 743 N N . GLU A 1 92 ? 8.997 5.743 -13.830 1.00 95.12 92 GLU A N 1
ATOM 744 C CA . GLU A 1 92 ? 7.953 5.425 -14.815 1.00 95.12 92 GLU A CA 1
ATOM 745 C C . GLU A 1 92 ? 6.700 6.295 -14.631 1.00 95.12 92 GLU A C 1
ATOM 747 O O . GLU A 1 92 ? 6.008 6.587 -15.600 1.00 95.12 92 GLU A O 1
ATOM 752 N N . ILE A 1 93 ? 6.448 6.787 -13.409 1.00 96.31 93 ILE A N 1
ATOM 753 C CA . ILE A 1 93 ? 5.513 7.894 -13.154 1.00 96.31 93 ILE A CA 1
ATOM 754 C C . ILE A 1 93 ? 6.241 8.932 -12.289 1.00 96.31 93 ILE A C 1
ATOM 756 O O . ILE A 1 93 ? 6.178 8.876 -11.058 1.00 96.31 93 ILE A O 1
ATOM 760 N N . PRO A 1 94 ? 7.002 9.856 -12.902 1.00 94.06 94 PRO A N 1
ATOM 761 C CA . PRO A 1 94 ? 7.948 10.698 -12.172 1.00 94.06 94 PRO A CA 1
ATOM 762 C C . PRO A 1 94 ? 7.266 11.779 -11.321 1.00 94.06 94 PRO A C 1
ATOM 764 O O . PRO A 1 94 ? 7.845 12.249 -10.340 1.00 94.06 94 PRO A O 1
ATOM 767 N N . TYR A 1 95 ? 6.044 12.185 -11.675 1.00 96.75 95 TYR A N 1
ATOM 768 C CA . TYR A 1 95 ? 5.310 13.219 -10.956 1.00 96.75 95 TYR A CA 1
ATOM 769 C C . TYR A 1 95 ? 4.527 12.630 -9.784 1.00 96.75 95 TYR A C 1
ATOM 771 O O . TYR A 1 95 ? 3.754 11.684 -9.927 1.00 96.75 95 TYR A O 1
ATOM 779 N N . PHE A 1 96 ? 4.698 13.239 -8.608 1.00 97.06 96 PHE A N 1
ATOM 780 C CA . PHE A 1 96 ? 4.093 12.760 -7.366 1.00 97.06 96 PHE A CA 1
ATOM 781 C C . PHE A 1 96 ? 2.569 12.631 -7.449 1.00 97.06 96 PHE A C 1
ATOM 783 O O . PHE A 1 96 ? 2.027 11.608 -7.039 1.00 97.06 96 PHE A O 1
ATOM 790 N N . PHE A 1 97 ? 1.879 13.655 -7.960 1.00 97.44 97 PHE A N 1
ATOM 791 C CA . PHE A 1 97 ? 0.416 13.654 -8.006 1.00 97.44 97 PHE A CA 1
ATOM 792 C C . PHE A 1 97 ? -0.134 12.602 -8.969 1.00 97.44 97 PHE A C 1
ATOM 794 O O . PHE A 1 97 ? -1.137 11.976 -8.640 1.00 97.44 97 PHE A O 1
ATOM 801 N N . ASP A 1 98 ? 0.559 12.341 -10.075 1.00 97.31 98 ASP A N 1
ATOM 802 C CA . ASP A 1 98 ? 0.177 11.312 -11.044 1.00 97.31 98 ASP A CA 1
ATOM 803 C C . ASP A 1 98 ? 0.356 9.914 -10.445 1.00 97.31 98 ASP A C 1
ATOM 805 O O . ASP A 1 98 ? -0.562 9.097 -10.464 1.00 97.31 98 ASP A O 1
ATOM 809 N N . ALA A 1 99 ? 1.507 9.657 -9.814 1.00 97.75 99 ALA A N 1
ATOM 810 C CA . ALA A 1 99 ? 1.775 8.388 -9.143 1.00 97.75 99 ALA A CA 1
ATOM 811 C C . ALA A 1 99 ? 0.824 8.155 -7.961 1.00 97.75 99 ALA A C 1
ATOM 813 O O . ALA A 1 99 ? 0.349 7.039 -7.733 1.00 97.75 99 ALA A O 1
ATOM 814 N N . PHE A 1 100 ? 0.537 9.210 -7.193 1.00 98.19 100 PHE A N 1
ATOM 815 C CA . PHE A 1 100 ? -0.427 9.165 -6.102 1.00 98.19 100 PHE A CA 1
ATOM 816 C C . PHE A 1 100 ? -1.836 8.886 -6.629 1.00 98.19 100 PHE A C 1
ATOM 818 O O . PHE A 1 100 ? -2.498 7.999 -6.099 1.00 98.19 100 PHE A O 1
ATOM 825 N N . PHE A 1 101 ? -2.272 9.564 -7.693 1.00 97.88 101 PHE A N 1
ATOM 826 C CA . PHE A 1 101 ? -3.565 9.324 -8.333 1.00 97.88 101 PHE A CA 1
ATOM 827 C C . PHE A 1 101 ? -3.695 7.885 -8.838 1.00 97.88 101 PHE A C 1
ATOM 829 O O . PHE A 1 101 ? -4.680 7.219 -8.524 1.00 97.88 101 PHE A O 1
ATOM 836 N N . GLU A 1 102 ? -2.687 7.382 -9.552 1.00 97.31 102 GLU A N 1
ATOM 837 C CA . GLU A 1 102 ? -2.661 6.014 -10.075 1.00 97.31 102 GLU A CA 1
ATOM 838 C C . GLU A 1 102 ? -2.786 4.987 -8.937 1.00 97.31 102 GLU A C 1
ATOM 840 O O . GLU A 1 102 ? -3.561 4.033 -9.013 1.00 97.31 102 GLU A O 1
ATOM 845 N N . THR A 1 103 ? -2.089 5.230 -7.824 1.00 97.00 103 THR A N 1
ATOM 846 C CA . THR A 1 103 ? -2.118 4.348 -6.648 1.00 97.00 103 THR A CA 1
ATOM 847 C C . THR A 1 103 ? -3.446 4.427 -5.892 1.00 97.00 103 THR A C 1
ATOM 849 O O . THR A 1 103 ? -3.970 3.392 -5.475 1.00 97.00 103 THR A O 1
ATOM 852 N N . VAL A 1 104 ? -4.011 5.631 -5.722 1.00 96.81 104 VAL A N 1
ATOM 853 C CA . VAL A 1 104 ? -5.347 5.822 -5.132 1.00 96.81 104 VAL A CA 1
ATOM 854 C C . VAL A 1 104 ? -6.371 5.067 -5.968 1.00 96.81 104 VAL A C 1
ATOM 856 O O . VAL A 1 104 ? -7.080 4.232 -5.421 1.00 96.81 104 VAL A O 1
ATOM 859 N N . SER A 1 105 ? -6.393 5.301 -7.283 1.00 95.88 105 SER A N 1
ATOM 860 C CA . SER A 1 105 ? -7.303 4.645 -8.225 1.00 95.88 105 SER A CA 1
ATOM 861 C C . SER A 1 105 ? -7.204 3.119 -8.167 1.00 95.88 105 SER A C 1
ATOM 863 O O . SER A 1 105 ? -8.228 2.431 -8.179 1.00 95.88 105 SER A O 1
ATOM 865 N N . GLY A 1 106 ? -5.982 2.591 -8.041 1.00 94.75 106 GLY A N 1
ATOM 866 C CA . GLY A 1 106 ? -5.722 1.173 -7.823 1.00 94.75 106 GLY A CA 1
ATOM 867 C C . GLY A 1 106 ? -6.360 0.656 -6.534 1.00 94.75 106 GLY A C 1
ATOM 868 O O . GLY A 1 106 ? -7.259 -0.182 -6.579 1.00 94.75 106 GLY A O 1
ATOM 869 N N . PHE A 1 107 ? -5.961 1.189 -5.377 1.00 93.62 107 PHE A N 1
ATOM 870 C CA . PHE A 1 107 ? -6.470 0.734 -4.078 1.00 93.62 107 PHE A CA 1
ATOM 871 C C . PHE A 1 107 ? -7.976 0.948 -3.895 1.00 93.62 107 PHE A C 1
ATOM 873 O O . PHE A 1 107 ? -8.625 0.142 -3.232 1.00 93.62 107 PHE A O 1
ATOM 880 N N . THR A 1 108 ? -8.560 1.999 -4.466 1.00 92.56 108 THR A N 1
ATOM 881 C CA . THR A 1 108 ? -10.011 2.225 -4.399 1.00 92.56 108 THR A CA 1
ATOM 882 C C . THR A 1 108 ? -10.783 1.442 -5.451 1.00 92.56 108 THR A C 1
ATOM 884 O O . THR A 1 108 ? -12.008 1.530 -5.480 1.00 92.56 108 THR A O 1
ATOM 887 N N . THR A 1 109 ? -10.101 0.678 -6.311 1.00 92.81 109 THR A N 1
ATOM 888 C CA . THR A 1 109 ? -10.692 -0.046 -7.448 1.00 92.81 109 THR A CA 1
ATOM 889 C C . THR A 1 109 ? -11.467 0.849 -8.412 1.00 92.81 109 THR A C 1
ATOM 891 O O . THR A 1 109 ? -12.414 0.410 -9.055 1.00 92.81 109 THR A O 1
ATOM 894 N N . THR A 1 110 ? -11.062 2.114 -8.525 1.00 93.31 110 THR A N 1
ATOM 895 C CA . THR A 1 110 ? -11.657 3.057 -9.480 1.00 93.31 110 THR A CA 1
ATOM 896 C C . THR A 1 110 ? -11.284 2.683 -10.912 1.00 93.31 110 THR A C 1
ATOM 898 O O . THR A 1 110 ? -12.092 2.852 -11.818 1.00 93.31 110 THR A O 1
ATOM 901 N N . GLY A 1 111 ? -10.062 2.184 -11.127 1.00 87.94 111 GLY A N 1
ATOM 902 C CA . GLY A 1 111 ? -9.605 1.726 -12.444 1.00 87.94 111 GLY A CA 1
ATOM 903 C C . GLY A 1 111 ? -9.352 2.845 -13.463 1.00 87.94 111 GLY A C 1
ATOM 904 O O . GLY A 1 111 ? -9.124 2.558 -14.632 1.00 87.94 111 GLY A O 1
ATOM 905 N N . SER A 1 112 ? -9.357 4.112 -13.038 1.00 92.62 112 SER A N 1
ATOM 906 C CA . SER A 1 112 ? -8.903 5.243 -13.856 1.00 92.62 112 SER A CA 1
ATOM 907 C C . SER A 1 112 ? -7.378 5.261 -13.916 1.00 92.62 112 SER A C 1
ATOM 909 O O . SER A 1 112 ? -6.737 5.077 -12.880 1.00 92.62 112 SER A O 1
ATOM 911 N N . SER A 1 113 ? -6.796 5.541 -15.082 1.00 94.62 113 SER A N 1
ATOM 912 C CA . SER A 1 113 ? -5.340 5.611 -15.236 1.00 94.62 113 SER A CA 1
ATOM 913 C C . SER A 1 113 ? -4.897 6.896 -15.922 1.00 94.62 113 SER A C 1
ATOM 915 O O . SER A 1 113 ? -5.600 7.413 -16.788 1.00 94.62 113 SER A O 1
ATOM 917 N N . ILE A 1 114 ? -3.732 7.402 -15.515 1.00 94.19 114 ILE A N 1
ATOM 918 C CA . ILE A 1 114 ? -3.024 8.497 -16.204 1.00 94.19 114 ILE A CA 1
ATOM 919 C C . ILE A 1 114 ? -2.125 7.983 -17.332 1.00 94.19 114 ILE A C 1
ATOM 921 O O . ILE A 1 114 ? -1.619 8.766 -18.132 1.00 94.19 114 ILE A O 1
ATOM 925 N N . LEU A 1 115 ? -1.903 6.670 -17.386 1.00 91.75 115 LEU A N 1
ATOM 926 C CA . LEU A 1 115 ? -1.027 6.034 -18.356 1.00 91.75 115 LEU A CA 1
ATOM 927 C C . LEU A 1 115 ? -1.790 5.734 -19.644 1.00 91.75 115 LEU A C 1
ATOM 929 O O . LEU A 1 115 ? -2.820 5.065 -19.622 1.00 91.75 115 LEU A O 1
ATOM 933 N N . ASN A 1 116 ? -1.233 6.178 -20.770 1.00 89.56 116 ASN A N 1
ATOM 934 C CA . ASN A 1 116 ? -1.775 5.870 -22.094 1.00 89.56 116 ASN A CA 1
ATOM 935 C C . ASN A 1 116 ? -1.410 4.453 -22.547 1.00 89.56 116 ASN A C 1
ATOM 937 O O . ASN A 1 116 ? -2.227 3.780 -23.168 1.00 89.56 116 ASN A O 1
ATOM 941 N N . ASN A 1 117 ? -0.191 4.006 -22.232 1.00 89.44 117 ASN A N 1
ATOM 942 C CA . ASN A 1 117 ? 0.277 2.664 -22.539 1.00 89.44 117 ASN A CA 1
ATOM 943 C C . ASN A 1 117 ? 0.879 2.015 -21.292 1.00 89.44 117 ASN A C 1
ATOM 945 O O . ASN A 1 117 ? 1.930 2.414 -20.799 1.00 89.44 117 ASN A O 1
ATOM 949 N N . VAL A 1 118 ? 0.175 1.017 -20.768 1.00 90.00 118 VAL A N 1
ATOM 950 C CA . VAL A 1 118 ? 0.590 0.264 -19.581 1.00 90.00 118 VAL A CA 1
ATOM 951 C C . VAL A 1 118 ? 1.686 -0.749 -19.907 1.00 90.00 118 VAL A C 1
ATOM 953 O O . VAL A 1 118 ? 2.482 -1.079 -19.033 1.00 90.00 118 VAL A O 1
ATOM 956 N N . GLU A 1 119 ? 1.738 -1.237 -21.143 1.00 86.88 119 GLU A N 1
ATOM 957 C CA . GLU A 1 119 ? 2.630 -2.328 -21.551 1.00 86.88 119 GLU A CA 1
ATOM 958 C C . GLU A 1 119 ? 4.097 -1.891 -21.660 1.00 86.88 119 GLU A C 1
ATOM 960 O O . GLU A 1 119 ? 4.992 -2.730 -21.659 1.00 86.88 119 GLU A O 1
ATOM 965 N N . GLU A 1 120 ? 4.353 -0.581 -21.711 1.00 90.25 120 GLU A N 1
ATOM 966 C CA . GLU A 1 120 ? 5.704 -0.007 -21.700 1.00 90.25 120 GLU A CA 1
ATOM 967 C C . GLU A 1 120 ? 6.343 0.009 -20.305 1.00 90.25 120 GLU A C 1
ATOM 969 O O . GLU A 1 120 ? 7.554 0.199 -20.183 1.00 90.25 120 GLU A O 1
ATOM 974 N N . MET A 1 121 ? 5.546 -0.186 -19.252 1.00 94.25 121 MET A N 1
ATOM 975 C CA . MET A 1 121 ? 6.050 -0.238 -17.885 1.00 94.25 121 MET A CA 1
ATOM 976 C C . MET A 1 121 ? 6.808 -1.535 -17.611 1.00 94.25 121 MET A C 1
ATOM 978 O O . MET A 1 121 ? 6.525 -2.590 -18.185 1.00 94.25 121 MET A O 1
ATOM 982 N N . SER A 1 122 ? 7.711 -1.493 -16.634 1.00 96.38 122 SER A N 1
ATOM 983 C CA . SER A 1 122 ? 8.330 -2.710 -16.111 1.00 96.38 122 SER A CA 1
ATOM 984 C C . SER A 1 122 ? 7.257 -3.694 -15.631 1.00 96.38 122 SER A C 1
ATOM 986 O O . SER A 1 122 ? 6.292 -3.319 -14.957 1.00 96.38 122 SER A O 1
ATOM 988 N N . THR A 1 123 ? 7.443 -4.983 -15.914 1.00 96.69 123 THR A N 1
ATOM 989 C CA . THR A 1 123 ? 6.470 -6.039 -15.588 1.00 96.69 123 THR A CA 1
ATOM 990 C C . THR A 1 123 ? 6.174 -6.086 -14.088 1.00 96.69 123 THR A C 1
ATOM 992 O O . THR A 1 123 ? 5.026 -6.291 -13.690 1.00 96.69 123 THR A O 1
ATOM 995 N N . SER A 1 124 ? 7.168 -5.844 -13.226 1.00 97.31 124 SER A N 1
ATOM 996 C CA . SER A 1 124 ? 6.926 -5.765 -11.779 1.00 97.31 124 SER A CA 1
ATOM 997 C C . SER A 1 124 ? 6.036 -4.589 -11.363 1.00 97.31 124 SER A C 1
ATOM 999 O O . SER A 1 124 ? 5.278 -4.727 -10.401 1.00 97.31 124 SER A O 1
ATOM 1001 N N . LEU A 1 125 ? 6.077 -3.457 -12.075 1.00 97.00 125 LEU A N 1
ATOM 1002 C CA . LEU A 1 125 ? 5.230 -2.295 -11.788 1.00 97.00 125 LEU A CA 1
ATOM 1003 C C . LEU A 1 125 ? 3.819 -2.485 -12.328 1.00 97.00 125 LEU A C 1
ATOM 1005 O O . LEU A 1 125 ? 2.864 -2.133 -11.636 1.00 97.00 125 LEU A O 1
ATOM 1009 N N . VAL A 1 126 ? 3.671 -3.103 -13.502 1.00 96.62 126 VAL A N 1
ATOM 1010 C CA . VAL A 1 126 ? 2.362 -3.564 -13.990 1.00 96.62 126 VAL A CA 1
ATOM 1011 C C . VAL A 1 126 ? 1.741 -4.516 -12.970 1.00 96.62 126 VAL A C 1
ATOM 1013 O O . VAL A 1 126 ? 0.604 -4.312 -12.545 1.00 96.62 126 VAL A O 1
ATOM 1016 N N . PHE A 1 127 ? 2.515 -5.489 -12.480 1.00 96.88 127 PHE A N 1
ATOM 1017 C CA . PHE A 1 127 ? 2.063 -6.388 -11.423 1.00 96.88 127 PHE A CA 1
ATOM 1018 C C . PHE A 1 127 ? 1.693 -5.635 -10.144 1.00 96.88 127 PHE A C 1
ATOM 1020 O O . PHE A 1 127 ? 0.649 -5.913 -9.558 1.00 96.88 127 PHE A O 1
ATOM 1027 N N . TRP A 1 128 ? 2.509 -4.669 -9.706 1.00 97.44 128 TRP A N 1
ATOM 1028 C CA . TRP A 1 128 ? 2.194 -3.850 -8.536 1.00 97.44 128 TRP A CA 1
ATOM 1029 C C . TRP A 1 128 ? 0.861 -3.113 -8.714 1.00 97.44 128 TRP A C 1
ATOM 1031 O O . TRP A 1 128 ? 0.016 -3.181 -7.822 1.00 97.44 128 TRP A O 1
ATOM 1041 N N . ARG A 1 129 ? 0.615 -2.500 -9.880 1.00 95.88 129 ARG A N 1
ATOM 1042 C CA . ARG A 1 129 ? -0.666 -1.847 -10.209 1.00 95.88 129 ARG A CA 1
ATOM 1043 C C . ARG A 1 129 ? -1.836 -2.815 -10.098 1.00 95.88 129 ARG A C 1
ATOM 1045 O O . ARG A 1 129 ? -2.775 -2.537 -9.351 1.00 95.88 129 ARG A O 1
ATOM 1052 N N . SER A 1 130 ? -1.762 -3.972 -10.750 1.00 94.81 130 SER A N 1
ATOM 1053 C CA . SER A 1 130 ? -2.808 -5.000 -10.665 1.00 94.81 130 SER A CA 1
ATOM 1054 C C . SER A 1 130 ? -3.008 -5.505 -9.233 1.00 94.81 130 SER A C 1
ATOM 1056 O O . SER A 1 130 ? -4.140 -5.698 -8.788 1.00 94.81 130 SER A O 1
ATOM 1058 N N . LEU A 1 131 ? -1.925 -5.652 -8.466 1.00 95.25 131 LEU A N 1
ATOM 1059 C CA . LEU A 1 131 ? -1.981 -6.080 -7.072 1.00 95.25 131 LEU A CA 1
ATOM 1060 C C . LEU A 1 131 ? -2.682 -5.040 -6.185 1.00 95.25 131 LEU A C 1
ATOM 1062 O O . LEU A 1 131 ? -3.463 -5.430 -5.317 1.00 95.25 131 LEU A O 1
ATOM 1066 N N . THR A 1 132 ? -2.472 -3.734 -6.407 1.00 95.31 132 THR A N 1
ATOM 1067 C CA . THR A 1 132 ? -3.203 -2.691 -5.658 1.00 95.31 132 THR A CA 1
ATOM 1068 C C . THR A 1 132 ? -4.715 -2.784 -5.872 1.00 95.31 132 THR A C 1
ATOM 1070 O O . THR A 1 132 ? -5.460 -2.694 -4.896 1.00 95.31 132 THR A O 1
ATOM 1073 N N . GLN A 1 133 ? -5.165 -3.058 -7.103 1.00 94.19 133 GLN A N 1
ATOM 1074 C CA . GLN A 1 133 ? -6.580 -3.281 -7.424 1.00 94.19 133 GLN A CA 1
ATOM 1075 C C . GLN A 1 133 ? -7.122 -4.546 -6.760 1.00 94.19 133 GLN A C 1
ATOM 1077 O O . GLN A 1 133 ? -8.197 -4.521 -6.159 1.00 94.19 133 GLN A O 1
ATOM 1082 N N . TRP A 1 134 ? -6.356 -5.637 -6.796 1.00 92.62 134 TRP A N 1
ATOM 1083 C CA . TRP A 1 134 ? -6.747 -6.896 -6.163 1.00 92.62 134 TRP A CA 1
ATOM 1084 C C . TRP A 1 134 ? -6.892 -6.759 -4.637 1.00 92.62 134 TRP A C 1
ATOM 1086 O O . TRP A 1 134 ? -7.874 -7.203 -4.039 1.00 92.62 134 TRP A O 1
ATOM 1096 N N . ILE A 1 135 ? -5.954 -6.068 -3.982 1.00 89.75 135 ILE A N 1
ATOM 1097 C CA . ILE A 1 135 ? -6.038 -5.772 -2.542 1.00 89.75 135 ILE A CA 1
ATOM 1098 C C . ILE A 1 135 ? -7.208 -4.825 -2.248 1.00 89.75 135 ILE A C 1
ATOM 1100 O O . ILE A 1 135 ? -7.944 -5.026 -1.277 1.00 89.75 135 ILE A O 1
ATOM 1104 N N . GLY A 1 136 ? -7.380 -3.798 -3.081 1.00 87.06 136 GLY A N 1
ATOM 1105 C CA . GLY A 1 136 ? -8.437 -2.800 -2.964 1.00 87.06 136 GLY A CA 1
ATOM 1106 C C . GLY A 1 136 ? -9.839 -3.399 -3.000 1.00 87.06 136 GLY A C 1
ATOM 1107 O O . GLY A 1 136 ? -10.665 -3.109 -2.127 1.00 87.06 136 GLY A O 1
ATOM 1108 N N . GLY A 1 137 ? -10.077 -4.314 -3.945 1.00 84.19 137 GLY A N 1
ATOM 1109 C CA . GLY A 1 137 ? -11.364 -4.991 -4.130 1.00 84.19 137 GLY A CA 1
ATOM 1110 C C . GLY A 1 137 ? -11.783 -5.793 -2.903 1.00 84.19 137 GLY A C 1
ATOM 1111 O O . GLY A 1 137 ? -12.960 -5.869 -2.558 1.00 84.19 137 GLY A O 1
ATOM 1112 N N . MET A 1 138 ? -10.816 -6.314 -2.156 1.00 76.12 138 MET A N 1
ATOM 1113 C CA . MET A 1 138 ? -11.100 -6.962 -0.885 1.00 76.12 138 MET A CA 1
ATOM 1114 C C . MET A 1 138 ? -11.364 -5.963 0.251 1.00 76.12 138 MET A C 1
ATOM 1116 O O . MET A 1 138 ? -12.218 -6.201 1.111 1.00 76.12 138 MET A O 1
ATOM 1120 N N . GLY A 1 139 ? -10.647 -4.836 0.265 1.00 71.19 139 GLY A N 1
ATOM 1121 C CA . GLY A 1 139 ? -10.829 -3.766 1.247 1.00 71.19 139 GLY A CA 1
ATOM 1122 C C . GLY A 1 139 ? -12.263 -3.237 1.268 1.00 71.19 139 GLY A C 1
ATOM 1123 O O . GLY A 1 139 ? -12.848 -3.091 2.346 1.00 71.19 139 GLY A O 1
ATOM 1124 N N . ILE A 1 140 ? -12.865 -3.041 0.091 1.00 65.06 140 ILE A N 1
ATOM 1125 C CA . ILE A 1 140 ? -14.259 -2.596 -0.016 1.00 65.06 140 ILE A CA 1
ATOM 1126 C C . ILE A 1 140 ? -15.259 -3.671 0.423 1.00 65.06 140 ILE A C 1
ATOM 1128 O O . ILE A 1 140 ? -16.241 -3.333 1.075 1.00 65.06 140 ILE A O 1
ATOM 1132 N N . LEU A 1 141 ? -14.994 -4.962 0.179 1.00 60.09 141 LEU A N 1
ATOM 1133 C CA . LEU A 1 141 ? -15.851 -6.058 0.656 1.00 60.09 141 LEU A CA 1
ATOM 1134 C C . LEU A 1 141 ? -15.892 -6.122 2.187 1.00 60.09 141 LEU A C 1
ATOM 1136 O O . LEU A 1 141 ? -16.962 -6.245 2.785 1.00 60.09 141 LEU A O 1
ATOM 1140 N N . VAL A 1 142 ? -14.737 -5.999 2.845 1.00 63.69 142 VAL A N 1
ATOM 1141 C CA . VAL A 1 142 ? -14.665 -5.983 4.316 1.00 63.69 142 VAL A CA 1
ATOM 1142 C C . VAL A 1 142 ? -15.315 -4.720 4.885 1.00 63.69 142 VAL A C 1
ATOM 1144 O O . VAL A 1 142 ? -16.010 -4.795 5.899 1.00 63.69 142 VAL A O 1
ATOM 1147 N N . PHE A 1 143 ? -15.135 -3.570 4.230 1.00 59.84 143 PHE A N 1
ATOM 1148 C CA . PHE A 1 143 ? -15.783 -2.318 4.621 1.00 59.84 143 PHE A CA 1
ATOM 1149 C C . PHE A 1 143 ? -17.308 -2.382 4.455 1.00 59.84 143 PHE A C 1
ATOM 1151 O O . PHE A 1 143 ? -18.040 -2.015 5.373 1.00 59.84 143 PHE A O 1
ATOM 1158 N N . ALA A 1 144 ? -17.796 -2.938 3.344 1.00 53.12 144 ALA A N 1
ATOM 1159 C CA . ALA A 1 144 ? -19.215 -3.178 3.106 1.00 53.12 144 ALA A CA 1
ATOM 1160 C C . ALA A 1 144 ? -19.816 -4.083 4.188 1.00 53.12 144 ALA A C 1
ATOM 1162 O O . ALA A 1 144 ? -20.877 -3.762 4.706 1.00 53.12 144 ALA A O 1
ATOM 1163 N N . LEU A 1 145 ? -19.121 -5.145 4.617 1.00 54.75 145 LEU A N 1
ATOM 1164 C CA . LEU A 1 145 ? -19.553 -5.992 5.741 1.00 54.75 145 LEU 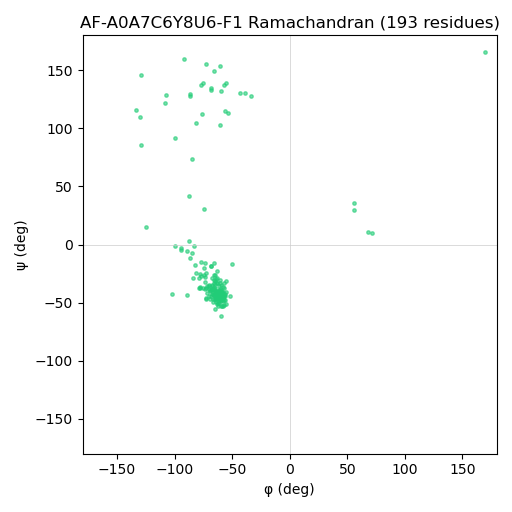A CA 1
ATOM 1165 C C . LEU A 1 145 ? -19.553 -5.284 7.104 1.00 54.75 145 LEU A C 1
ATOM 1167 O O . LEU A 1 145 ? -20.265 -5.714 8.009 1.00 54.75 145 LEU A O 1
ATOM 1171 N N . ALA A 1 146 ? -18.725 -4.255 7.286 1.00 56.50 146 ALA A N 1
ATOM 1172 C CA . ALA A 1 146 ? -18.700 -3.464 8.513 1.00 56.50 146 ALA A CA 1
ATOM 1173 C C . ALA A 1 146 ? -19.843 -2.435 8.566 1.00 56.50 146 ALA A C 1
ATOM 1175 O O . ALA A 1 146 ? -20.286 -2.082 9.658 1.00 56.50 146 ALA A O 1
ATOM 1176 N N . ILE A 1 147 ? -20.307 -1.962 7.401 1.00 47.28 147 ILE A N 1
ATOM 1177 C CA . ILE A 1 147 ? -21.407 -0.996 7.263 1.00 47.28 147 ILE A CA 1
ATOM 1178 C C . ILE A 1 147 ? -22.763 -1.684 7.161 1.00 47.28 147 ILE A C 1
ATOM 1180 O O . ILE A 1 147 ? -23.703 -1.210 7.792 1.00 47.28 147 ILE A O 1
ATOM 1184 N N . LEU A 1 148 ? -22.871 -2.764 6.374 1.00 43.84 148 LEU A N 1
ATOM 1185 C CA . LEU A 1 148 ? -24.068 -3.594 6.261 1.00 43.84 148 LEU A CA 1
ATOM 1186 C C . LEU A 1 148 ? -24.346 -4.154 7.655 1.00 43.84 148 LEU A C 1
ATOM 1188 O O . LEU A 1 148 ? -23.631 -5.054 8.104 1.00 43.84 148 LEU A O 1
ATOM 1192 N N . PRO A 1 149 ? -25.326 -3.604 8.386 1.00 45.91 149 PRO A N 1
ATOM 1193 C CA . PRO A 1 149 ? -25.542 -3.977 9.764 1.00 45.91 149 PRO A CA 1
ATOM 1194 C C . PRO A 1 149 ? -25.834 -5.469 9.796 1.00 45.91 149 PRO A C 1
ATOM 1196 O O . PRO A 1 149 ? -26.678 -5.967 9.049 1.00 45.91 149 PRO A O 1
ATOM 1199 N N . SER A 1 150 ? -25.163 -6.195 10.686 1.00 48.16 150 SER A N 1
ATOM 1200 C CA . SER A 1 150 ? -25.715 -7.454 11.163 1.00 48.16 150 SER A CA 1
ATOM 1201 C C . SER A 1 150 ? -27.115 -7.138 11.681 1.00 48.16 150 SER A C 1
ATOM 1203 O O . SER A 1 150 ? -27.235 -6.385 12.649 1.00 48.16 150 SER A O 1
ATOM 1205 N N . THR A 1 151 ? -28.134 -7.656 10.999 1.00 41.06 151 THR A N 1
ATOM 1206 C CA . THR A 1 151 ? -29.552 -7.549 11.343 1.00 41.06 151 THR A CA 1
ATOM 1207 C C . THR A 1 151 ? -29.740 -7.531 12.855 1.00 41.06 151 THR A C 1
ATOM 1209 O O . THR A 1 151 ? -29.193 -8.379 13.566 1.00 41.06 151 THR A O 1
ATOM 1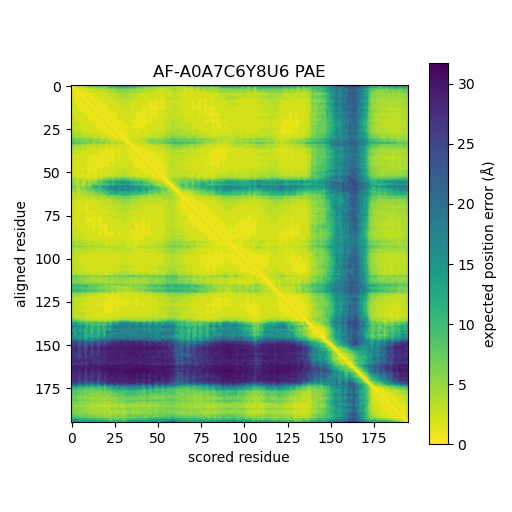212 N N . ASP A 1 152 ? -30.474 -6.521 13.323 1.00 45.31 152 ASP A N 1
ATOM 1213 C CA . ASP A 1 152 ? -30.604 -6.142 14.723 1.00 45.31 152 ASP A CA 1
ATOM 1214 C C . ASP A 1 152 ? -30.686 -7.338 15.674 1.00 45.31 152 ASP A C 1
ATOM 1216 O O . ASP A 1 152 ? -31.558 -8.208 15.560 1.00 45.31 152 ASP A O 1
ATOM 1220 N N . ALA A 1 153 ? -29.853 -7.293 16.717 1.00 49.75 153 ALA A N 1
ATOM 1221 C CA . ALA A 1 153 ? -29.949 -8.148 17.897 1.00 49.75 153 ALA A CA 1
ATOM 1222 C C . ALA A 1 153 ? -31.369 -8.168 18.512 1.00 49.75 153 ALA A C 1
ATOM 1224 O O . ALA A 1 153 ? -31.691 -9.077 19.270 1.00 49.75 153 ALA A O 1
ATOM 1225 N N . ARG A 1 154 ? -32.235 -7.204 18.163 1.00 46.00 154 ARG A N 1
ATOM 1226 C CA . ARG A 1 154 ? -33.652 -7.131 18.547 1.00 46.00 154 ARG A CA 1
ATOM 1227 C C . ARG A 1 154 ? -34.480 -8.321 18.033 1.00 46.00 154 ARG A C 1
ATOM 1229 O O . ARG A 1 154 ? -35.303 -8.829 18.786 1.00 46.00 154 ARG A O 1
ATOM 1236 N N . SER A 1 155 ? -34.185 -8.847 16.839 1.00 51.47 155 SER A N 1
ATOM 1237 C CA . SER A 1 155 ? -34.795 -10.089 16.314 1.00 51.47 155 SER A CA 1
ATOM 1238 C C . SER A 1 155 ? -34.425 -11.325 17.146 1.00 51.47 155 SER A C 1
ATOM 1240 O O . SER A 1 155 ? -35.238 -12.215 17.373 1.00 51.47 155 SER A O 1
ATOM 1242 N N . MET A 1 156 ? -33.208 -11.341 17.690 1.00 48.28 156 MET A N 1
ATOM 1243 C CA . MET A 1 156 ? -32.701 -12.421 18.533 1.00 48.28 156 MET A CA 1
ATOM 1244 C C . MET A 1 156 ? -33.331 -12.426 19.931 1.00 48.28 156 MET A C 1
ATOM 1246 O O . MET A 1 156 ? -33.428 -13.485 20.543 1.00 48.28 156 MET A O 1
ATOM 1250 N N . TYR A 1 157 ? -33.762 -11.270 20.448 1.00 54.59 157 TYR A N 1
ATOM 1251 C CA . TYR A 1 157 ? -34.497 -11.196 21.716 1.00 54.59 157 TYR A CA 1
ATOM 1252 C C . TYR A 1 157 ? -35.938 -11.709 21.591 1.00 54.59 157 TYR A C 1
ATOM 1254 O O . TYR A 1 157 ? -36.422 -12.324 22.535 1.00 54.59 157 TYR A O 1
ATOM 1262 N N . ILE A 1 158 ? -36.582 -11.531 20.432 1.00 56.53 158 ILE A N 1
ATOM 1263 C CA . ILE A 1 158 ? -37.907 -12.108 20.141 1.00 56.53 158 ILE A CA 1
ATOM 1264 C C . ILE A 1 158 ? -37.800 -13.639 20.058 1.00 56.53 158 ILE A C 1
ATOM 1266 O O . ILE A 1 158 ? -38.513 -14.345 20.759 1.00 56.53 158 ILE A O 1
ATOM 1270 N N . ILE A 1 159 ? -36.801 -14.154 19.334 1.00 51.00 159 ILE A N 1
ATOM 1271 C CA . ILE A 1 159 ? -36.528 -15.602 19.242 1.00 51.00 159 ILE A CA 1
ATOM 1272 C C . ILE A 1 159 ? -36.154 -16.205 20.613 1.00 51.00 159 ILE A C 1
ATOM 1274 O O . ILE A 1 159 ? -36.511 -17.340 20.916 1.00 51.00 159 ILE A O 1
ATOM 1278 N N . LYS A 1 160 ? -35.472 -15.442 21.482 1.00 54.31 160 LYS A N 1
ATOM 1279 C CA . LYS A 1 160 ? -35.195 -15.838 22.877 1.00 54.31 160 LYS A CA 1
ATOM 1280 C C . LYS A 1 160 ? -36.442 -15.903 23.758 1.00 54.31 160 LYS A C 1
ATOM 1282 O O . LYS A 1 160 ? -36.423 -16.643 24.735 1.00 54.31 160 LYS A O 1
ATOM 1287 N N . ALA A 1 161 ? -37.468 -15.106 23.470 1.00 59.38 161 ALA A N 1
ATOM 1288 C CA . ALA A 1 161 ? -38.708 -15.111 24.238 1.00 59.38 161 ALA A CA 1
ATOM 1289 C C . ALA A 1 161 ? -39.608 -16.307 23.875 1.00 59.38 161 ALA A C 1
ATOM 1291 O O . ALA A 1 161 ? -40.387 -16.749 24.713 1.00 59.38 161 ALA A O 1
ATOM 1292 N N . GLU A 1 162 ? -39.471 -16.858 22.664 1.00 56.41 162 GLU A N 1
ATOM 1293 C CA . GLU A 1 162 ? -40.356 -17.904 22.126 1.00 56.41 162 GLU A CA 1
ATOM 1294 C C . GLU A 1 162 ? -39.807 -19.341 22.222 1.00 56.41 162 GLU A C 1
ATOM 1296 O O . GLU A 1 162 ? -40.482 -20.279 21.809 1.00 56.41 162 GLU A O 1
ATOM 1301 N N . SER A 1 163 ? -38.596 -19.568 22.742 1.00 45.50 163 SER A N 1
ATOM 1302 C CA . SER A 1 163 ? -37.986 -20.911 22.766 1.00 45.50 163 SER A CA 1
ATOM 1303 C C . SER A 1 163 ? -37.379 -21.272 24.130 1.00 45.50 163 SER A C 1
ATOM 1305 O O . SER A 1 163 ? -36.393 -20.654 24.537 1.00 45.50 163 SER A O 1
ATOM 1307 N N . PRO A 1 164 ? -37.898 -22.297 24.839 1.00 44.09 164 PRO A N 1
ATOM 1308 C CA . PRO A 1 164 ? -37.281 -22.812 26.056 1.00 44.09 164 PRO A CA 1
ATOM 1309 C C . PRO A 1 164 ? -36.142 -23.775 25.678 1.00 44.09 164 PRO A C 1
ATOM 1311 O O . PRO A 1 164 ? -36.382 -24.896 25.241 1.00 44.09 164 PRO A O 1
ATOM 1314 N N . GLY A 1 165 ? -34.883 -23.346 25.804 1.00 56.62 165 GLY A N 1
ATOM 1315 C CA . GLY A 1 165 ? -33.722 -24.182 25.459 1.00 56.62 165 GLY A CA 1
ATOM 1316 C C . GLY A 1 165 ? -32.385 -23.425 25.443 1.00 56.62 165 GLY A C 1
ATOM 1317 O O . GLY A 1 165 ? -32.385 -22.196 25.494 1.00 56.62 165 GLY A O 1
ATOM 1318 N N . PRO A 1 166 ? -31.233 -24.127 25.435 1.00 48.59 166 PRO A N 1
ATOM 1319 C CA . PRO A 1 166 ? -29.948 -23.613 25.917 1.00 48.59 166 PRO A CA 1
ATOM 1320 C C . PRO A 1 166 ? -29.376 -22.444 25.100 1.00 48.59 166 PRO A C 1
ATOM 1322 O O . PRO A 1 166 ? -29.566 -22.321 23.892 1.00 48.59 166 PRO A O 1
ATOM 1325 N N . GLN A 1 167 ? -28.644 -21.579 25.810 1.00 53.34 167 GLN A N 1
ATOM 1326 C CA . GLN A 1 167 ? -28.200 -20.256 25.371 1.00 53.34 167 GLN A CA 1
ATOM 1327 C C . GLN A 1 167 ? -27.396 -20.268 24.063 1.00 53.34 167 GLN A C 1
ATOM 1329 O O . GLN A 1 167 ? -26.249 -20.715 24.020 1.00 53.34 167 GLN A O 1
ATOM 1334 N N . VAL A 1 168 ? -27.944 -19.646 23.016 1.00 44.12 168 VAL A N 1
ATOM 1335 C CA . VAL A 1 168 ? -27.179 -19.336 21.804 1.00 44.12 168 VAL A CA 1
ATOM 1336 C C . VAL A 1 168 ? -26.278 -18.127 22.083 1.00 44.12 168 VAL A C 1
ATOM 1338 O O . VAL A 1 168 ? -26.744 -17.011 22.336 1.00 44.12 168 VAL A O 1
ATOM 1341 N N . GLY A 1 169 ? -24.967 -18.376 22.098 1.00 42.66 169 GLY A N 1
ATOM 1342 C CA . GLY A 1 169 ? -23.924 -17.390 22.371 1.00 42.66 169 GLY A CA 1
ATOM 1343 C C . GLY A 1 169 ? -23.891 -16.223 21.376 1.00 42.66 169 GLY A C 1
ATOM 1344 O O . GLY A 1 169 ? -24.303 -16.328 20.222 1.00 42.66 169 GLY A O 1
ATOM 1345 N N . LYS A 1 170 ? -23.377 -15.085 21.858 1.00 38.66 170 LYS A N 1
ATOM 1346 C CA . LYS A 1 170 ? -23.268 -13.793 21.161 1.00 38.66 170 LYS A CA 1
ATOM 1347 C C . LYS A 1 170 ? -22.796 -13.898 19.700 1.00 38.66 170 LYS A C 1
ATOM 1349 O O . LYS A 1 170 ? -21.717 -14.403 19.404 1.00 38.66 170 LYS A O 1
ATOM 1354 N N . LEU A 1 171 ? -23.543 -13.232 18.822 1.00 41.25 171 LEU A N 1
ATOM 1355 C CA . LEU A 1 171 ? -23.320 -13.080 17.382 1.00 41.25 171 LEU A CA 1
ATOM 1356 C C . LEU A 1 171 ? -22.192 -12.099 16.991 1.00 41.25 171 LEU A C 1
ATOM 1358 O O . LEU A 1 171 ? -22.271 -11.449 15.957 1.00 41.25 171 LEU A O 1
ATOM 1362 N N . VAL A 1 172 ? -21.143 -11.946 17.802 1.00 43.59 172 VAL A N 1
ATOM 1363 C CA . VAL A 1 172 ? -20.034 -11.007 17.504 1.00 43.59 172 VAL A CA 1
ATOM 1364 C C . VAL A 1 172 ? -18.924 -11.696 16.681 1.00 43.59 172 VAL A C 1
ATOM 1366 O O . VAL A 1 172 ? -17.991 -11.061 16.203 1.00 43.59 172 VAL A O 1
ATOM 1369 N N . SER A 1 173 ? -19.040 -13.008 16.447 1.00 47.41 173 SER A N 1
ATOM 1370 C CA . SER A 1 173 ? -18.069 -13.833 15.712 1.00 47.41 173 SER A CA 1
ATOM 1371 C C . SER A 1 173 ? -18.237 -13.835 14.185 1.00 47.41 173 SER A C 1
ATOM 1373 O O . SER A 1 173 ? -17.377 -14.375 13.486 1.00 47.41 173 SER A O 1
ATOM 1375 N N . ARG A 1 174 ? -19.306 -13.234 13.638 1.00 61.03 174 ARG A N 1
ATOM 1376 C CA . ARG A 1 174 ? -19.644 -13.393 12.213 1.00 61.03 174 ARG A CA 1
ATOM 1377 C C . ARG A 1 174 ? -18.719 -12.630 11.267 1.00 61.03 174 ARG A C 1
ATOM 1379 O O . ARG A 1 174 ? -18.325 -13.211 10.273 1.00 61.03 174 ARG A O 1
ATOM 1386 N N . VAL A 1 175 ? -18.264 -11.415 11.586 1.00 63.34 175 VAL A N 1
ATOM 1387 C CA . VAL A 1 175 ? -17.472 -10.597 10.635 1.00 63.34 175 VAL A CA 1
ATOM 1388 C C . VAL A 1 175 ? -16.189 -11.300 10.181 1.00 63.34 175 VAL A C 1
ATOM 1390 O O . VAL A 1 175 ? -15.896 -11.351 8.991 1.00 63.34 175 VAL A O 1
ATOM 1393 N N . ARG A 1 176 ? -15.439 -11.913 11.108 1.00 65.25 176 ARG A N 1
ATOM 1394 C CA . ARG A 1 176 ? -14.203 -12.638 10.767 1.00 65.25 176 ARG A CA 1
ATOM 1395 C C . ARG A 1 176 ? -14.479 -13.891 9.936 1.00 65.25 176 ARG A C 1
ATOM 1397 O O . ARG A 1 176 ? -13.676 -14.239 9.077 1.00 65.25 176 ARG A O 1
ATOM 1404 N N . PHE A 1 177 ? -15.585 -14.576 10.215 1.00 72.31 177 PHE A N 1
ATOM 1405 C CA . PHE A 1 177 ? -15.994 -15.770 9.483 1.00 72.31 177 PHE A CA 1
ATOM 1406 C C . PHE A 1 177 ? -16.499 -15.417 8.079 1.00 72.31 177 PHE A C 1
ATOM 1408 O O . PHE A 1 177 ? -16.024 -15.990 7.104 1.00 72.31 177 PHE A O 1
ATOM 1415 N N . THR A 1 178 ? -17.357 -14.404 7.959 1.00 74.50 178 THR A N 1
ATOM 1416 C CA . THR A 1 178 ? -17.832 -13.880 6.676 1.00 74.50 178 THR A CA 1
ATOM 1417 C C . THR A 1 178 ? -16.674 -13.361 5.831 1.00 74.50 178 THR A C 1
ATOM 1419 O O . THR A 1 178 ? -16.593 -13.702 4.658 1.00 74.50 178 THR A O 1
ATOM 1422 N N . ALA A 1 179 ? -15.719 -12.631 6.423 1.00 73.69 179 ALA A N 1
ATOM 1423 C CA . ALA A 1 179 ? -14.519 -12.197 5.712 1.00 73.69 179 ALA A CA 1
ATOM 1424 C C . ALA A 1 179 ? -13.740 -13.390 5.137 1.00 73.69 179 ALA A C 1
ATOM 1426 O O . ALA A 1 179 ? -13.347 -13.341 3.980 1.00 73.69 179 ALA A O 1
ATOM 1427 N N . ARG A 1 180 ? -13.563 -14.486 5.894 1.00 76.69 180 ARG A N 1
ATOM 1428 C CA . ARG A 1 180 ? -12.899 -15.703 5.386 1.00 76.69 180 ARG A CA 1
ATOM 1429 C C . ARG A 1 180 ? -13.641 -16.333 4.210 1.00 76.69 180 ARG A C 1
ATOM 1431 O O . ARG A 1 180 ? -12.987 -16.737 3.257 1.00 76.69 180 ARG A O 1
ATOM 1438 N N . ILE A 1 181 ? -14.972 -16.411 4.273 1.00 82.12 181 ILE A N 1
ATOM 1439 C CA . ILE A 1 181 ? -15.783 -16.935 3.165 1.00 82.12 181 ILE A CA 1
ATOM 1440 C C . ILE A 1 181 ? -15.617 -16.052 1.930 1.00 82.12 181 ILE A C 1
ATOM 1442 O O . ILE A 1 181 ? -15.318 -16.570 0.858 1.00 82.12 181 ILE A O 1
ATOM 1446 N N . LEU A 1 182 ? -15.747 -14.730 2.081 1.00 82.50 182 LEU A N 1
ATOM 1447 C CA . LEU A 1 182 ? -15.567 -13.800 0.967 1.00 82.50 182 LEU A CA 1
ATOM 1448 C C . LEU A 1 182 ? -14.154 -13.871 0.386 1.00 82.50 182 LEU A C 1
ATOM 1450 O O . LEU A 1 182 ? -14.024 -13.890 -0.829 1.00 82.50 182 LEU A O 1
ATOM 1454 N N . TYR A 1 183 ? -13.115 -13.993 1.218 1.00 82.25 183 TYR A N 1
ATOM 1455 C CA . TYR A 1 183 ? -11.745 -14.231 0.749 1.00 82.25 183 TYR A CA 1
ATOM 1456 C C . TYR A 1 183 ? -11.640 -15.525 -0.062 1.00 82.25 1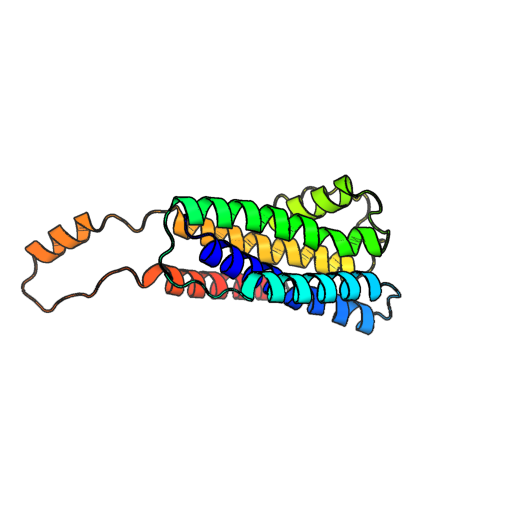83 TYR A C 1
ATOM 1458 O O . TYR A 1 183 ? -11.001 -15.535 -1.109 1.00 82.25 183 TYR A O 1
ATOM 1466 N N . GLY A 1 184 ? -12.270 -16.608 0.404 1.00 85.88 184 GLY A N 1
ATOM 1467 C CA . GLY A 1 184 ? -12.293 -17.884 -0.309 1.00 85.88 184 GLY A CA 1
ATOM 1468 C C . GLY A 1 184 ? -12.959 -17.770 -1.680 1.00 85.88 184 GLY A C 1
ATOM 1469 O O . GLY A 1 184 ? -12.393 -18.224 -2.669 1.00 85.88 184 GLY A O 1
ATOM 1470 N N . ILE A 1 185 ? -14.116 -17.104 -1.750 1.00 89.38 185 ILE A N 1
ATOM 1471 C CA . ILE A 1 185 ? -14.823 -16.844 -3.012 1.00 89.38 185 ILE A CA 1
ATOM 1472 C C . ILE A 1 185 ? -13.987 -15.937 -3.921 1.00 89.38 185 ILE A C 1
ATOM 1474 O O . ILE A 1 185 ? -13.825 -16.247 -5.094 1.00 89.38 185 ILE A O 1
ATOM 1478 N N . TYR A 1 186 ? -13.420 -14.851 -3.391 1.00 89.56 186 TYR A N 1
ATOM 1479 C CA . TYR A 1 186 ? -12.624 -13.889 -4.154 1.00 89.56 186 TYR A CA 1
ATOM 1480 C C . TYR A 1 186 ? -11.394 -14.546 -4.790 1.00 89.56 186 TYR A C 1
ATOM 1482 O O . TYR A 1 186 ? -11.165 -14.399 -5.989 1.00 89.56 186 TYR A O 1
ATOM 1490 N N . ILE A 1 187 ? -10.647 -15.339 -4.016 1.00 89.88 187 ILE A N 1
ATOM 1491 C CA . ILE A 1 187 ? -9.502 -16.112 -4.517 1.00 89.88 187 ILE A CA 1
ATOM 1492 C C . ILE A 1 187 ? -9.966 -17.172 -5.521 1.00 89.88 187 ILE A C 1
ATOM 1494 O O . ILE A 1 187 ? -9.366 -17.289 -6.584 1.00 89.88 187 ILE A O 1
ATOM 1498 N N . GLY A 1 188 ? -11.040 -17.911 -5.223 1.00 92.31 188 GLY A N 1
ATOM 1499 C CA . GLY A 1 188 ? -11.577 -18.937 -6.121 1.00 92.31 188 GLY A CA 1
ATOM 1500 C C . GLY A 1 188 ? -11.988 -18.371 -7.481 1.00 92.31 188 GLY A C 1
ATOM 1501 O O . GLY A 1 188 ? -11.577 -18.898 -8.508 1.00 92.31 188 GLY A O 1
ATOM 1502 N N . LEU A 1 189 ? -12.725 -17.257 -7.494 1.00 92.62 189 LEU A N 1
ATOM 1503 C CA . LEU A 1 189 ? -13.105 -16.554 -8.721 1.00 92.62 189 LEU A CA 1
ATOM 1504 C C . LEU A 1 189 ? -11.887 -15.991 -9.458 1.00 92.62 189 LEU A C 1
ATOM 1506 O O . LEU A 1 189 ? -11.817 -16.119 -10.675 1.00 92.62 189 LEU A O 1
ATOM 1510 N N . THR A 1 190 ? -10.915 -15.418 -8.738 1.00 91.88 190 THR A N 1
ATOM 1511 C CA . THR A 1 190 ? -9.672 -14.918 -9.352 1.00 91.88 190 THR A CA 1
ATOM 1512 C C . THR A 1 190 ? -8.933 -16.045 -10.076 1.00 91.88 190 THR A C 1
ATOM 1514 O O . THR A 1 190 ? -8.513 -15.862 -11.210 1.00 91.88 190 THR A O 1
ATOM 1517 N N . LEU A 1 191 ? -8.801 -17.220 -9.450 1.00 92.56 191 LEU A N 1
ATOM 1518 C CA . LEU A 1 191 ? -8.123 -18.372 -10.051 1.00 92.56 191 LEU A CA 1
ATOM 1519 C C . LEU A 1 191 ? -8.883 -18.938 -11.252 1.00 92.56 191 LEU A C 1
ATOM 1521 O O . LEU A 1 191 ? -8.250 -19.281 -12.241 1.00 92.56 191 LEU A O 1
ATOM 1525 N N . ILE A 1 192 ? -10.217 -19.015 -11.182 1.00 95.25 192 ILE A N 1
ATOM 1526 C CA . ILE A 1 192 ? -11.047 -19.483 -12.306 1.00 95.25 192 ILE A CA 1
ATOM 1527 C C . ILE A 1 192 ? -10.894 -18.559 -13.513 1.00 95.25 192 ILE A C 1
ATOM 1529 O O . ILE A 1 192 ? -10.799 -19.050 -14.625 1.00 95.25 192 ILE A O 1
ATOM 1533 N N . LEU A 1 193 ? -10.876 -17.241 -13.301 1.00 91.94 193 LEU A N 1
ATOM 1534 C CA . LEU A 1 193 ? -10.731 -16.266 -14.386 1.00 91.94 193 LEU A CA 1
ATOM 1535 C C . LEU A 1 193 ? -9.303 -16.183 -14.940 1.00 91.94 193 LEU A C 1
ATOM 1537 O O . LEU A 1 193 ? -9.109 -15.645 -16.025 1.00 91.94 193 LEU A O 1
ATOM 1541 N N . PHE A 1 194 ? -8.311 -16.642 -14.177 1.00 87.31 194 PHE A N 1
ATOM 1542 C CA . PHE A 1 194 ? -6.910 -16.627 -14.589 1.00 87.31 194 PHE A CA 1
ATOM 1543 C C . PHE A 1 194 ? -6.540 -17.802 -15.512 1.00 87.31 194 PHE A C 1
ATOM 1545 O O . PHE A 1 194 ? -5.563 -17.694 -16.250 1.00 87.31 194 PHE A O 1
ATOM 1552 N N . ILE A 1 195 ? -7.281 -18.914 -15.440 1.00 75.62 195 ILE A N 1
ATOM 1553 C CA . ILE A 1 195 ? -7.097 -20.127 -16.262 1.00 75.62 195 ILE A CA 1
ATOM 1554 C C . ILE A 1 195 ? -7.899 -19.995 -17.557 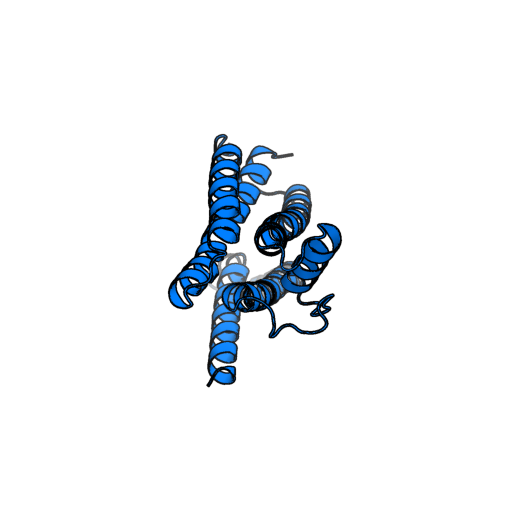1.00 75.62 195 ILE A C 1
ATOM 1556 O O . ILE A 1 195 ? -7.338 -20.356 -18.615 1.00 75.62 195 ILE A O 1
#

Nearest PDB structures (foldseek):
  6v4k-assembly1_D  TM=8.817E-01  e=7.176E-06  Vibrio parahaemolyticus

Secondary structure (DSSP, 8-state):
--HHHHHHHHHHHHHHHHHHHHHHHHHHHHTT-TTHHHHHHHHHHHHHHHHHHHSS--S-----HHHHHHHHHHHHHHHHHHHTHHHHHHTSS-SHHHHHHHHHHHHTT----S-S-STTS-HHHHHHHHHHHHHHHHHHHHHHHHHS----HHHHHHHHHS--S-----TTSHHHHHHHHHHHHHHHHHHHHH-

pLDDT: mean 83.75, std 17.15, range [38.66, 98.5]

Radius of gyration: 20.43 Å; Cα contacts (8 Å, |Δi|>4): 179; chains: 1; bounding box: 57×38×50 Å

=== Feature glossary ===
Reading guide. The protein is described through the following features:

Foldseek 3Di. A 3Di character summarizes, for each residue, the relative orientation of the Cα frame of its nearest spatial neighbor. Because it encodes fold topology rather than chemistry, 3Di alignments detect remote structural similarity that sequence alignment misses.

Contact-map, Ramachandran, and PAE plots. Plot images: a contact map (which residues are close in 3D, as an N×N binary image), a Ramachandran scatter (backbone torsion angles, revealing secondary-structure composition at a glance), and — for AlphaFold structures — a PAE heatmap (pairwise prediction confidence).

Radius of gyration, Cα contacts, bounding box. Radius of gyration (Rg) is the root-mean-square distance of Cα atoms from their centroid — a single number for overall size and compactness. A globular domain of N residues has Rg ≈ 2.2·N^0.38 Å; an extended or disordered chain has a much larger Rg. The Cα contact count is the number of residue pairs whose Cα atoms are within 8 Å and are more than four positions apart in sequence — a standard proxy for tertiary packing density. The bounding box is the smallest axis-aligned box enclosing all Cα atoms.

Secondary structure (8-state, DSSP). Eight-state secondary structure (DSSP): H is the canonical α-helix, G the tighter 3₁₀-helix, I the wider π-helix; E/B are β-structure, T and S are turns and bends, and '-' is everything else. DSSP derives these from the pattern of main-chain N–H···O=C hydrogen bonds, not from the sequence.

B-factor. B-factor (Debye–Waller factor) reflects atomic displacement in the crystal lattice. It is an experimental observable (units Å²), not a prediction; low values mean the atom is pinned down, high values mean it moves or is heterogeneous across the crystal.

pLDDT. pLDDT is the predicted lDDT-Cα score: AlphaFold's confidence that the local environment of each residue (all inter-atomic distances within 15 Å) is correctly placed. It is a per-residue number between 0 and 100, with higher meaning more reliable.

Nearest PDB structures. Nearest PDB neighbors are the top structural matches found by Foldseek when searching this structure against the entire Protein Data Bank. Each hit reports a TM-score (0 to 1; >0.5 almost always implies the same fold) and an E-value. These are *structural* homologs — they may share no detectable sequence similarity.

Solvent-accessible surface area. Accessible surface area quantifies burial. A residue with SASA near zero is packed into the hydrophobic core; one with SASA >100 Å² sits on the surface. Computed here via the Shrake–Rupley numerical algorithm with a 1.4 Å probe.

Rendered structure images. Structure images are PyMOL renders from six orthogonal camera directions. Cartoon representation draws helices as coils and strands as arrows; sticks shows the backbone as bonds; surface shows the solvent-excluded envelope. Rainbow coloring maps sequence position to hue (blue→red, N→C); chain coloring assigns a distinct color per polypeptide.

Backbone torsions (φ/ψ). φ (phi) and ψ (psi) are the two rotatable backbone dihedrals per residue: φ is the C(i-1)–N–Cα–C torsion, ψ is the N–Cα–C–N(i+1) torsion, both in degrees on (−180°, 180°]. α-helical residues cluster near (−60°, −45°); β-strand residues near (−120°, +130°). A Ramachandran plot is simply a scatter of (φ, ψ) for every residue.

Predicted aligned error. Predicted Aligned Error (PAE) is an AlphaFold confidence matrix: entry (i, j) is the expected error in the position of residue j, in ångströms, when the prediction is superimposed on the true structure at residue i. Low PAE within a block of residues means that block is internally rigid and well-predicted; high PAE between two blocks means their relative placement is uncertain even if each block individually is confident.

mmCIF coordinates. Structure coordinates are given as an mmCIF _atom_site loop: one row per atom with element, residue name, chain id, sequence number, and x/y/z position in Å. Only the four main-chain atoms per residue are included here; side chains are omitted to keep the record compact.

InterPro / GO / CATH / organism. Database cross-references. InterPro integrates a dozen domain/family signature databases into unified entries with residue-range hits. GO terms attach function/process/location labels with evidence codes. CATH codes position the fold in a four-level structural taxonomy. Organism is the NCBI-taxonomy species name.

Secondary structure (3-state, P-SEA). SS3 is a coarse helix/strand/coil call (letters a/b/c) made by the P-SEA algorithm from inter-Cα distances and dihedrals. It is less detailed than DSSP but needs only Cα positions.

Sequence. Sequence gives the chain of amino acids in standard one-letter code (A=alanine, C=cysteine, …, Y=tyrosine), read N→C. It is the only feature that is directly encoded by the gene; all structural features are derived from the folded form of this sequence.